Protein AF-A0A2N6VM76-F1 (afdb_monomer)

Radius of gyration: 22.3 Å; Cα contacts (8 Å, |Δi|>4): 399; chains: 1; bounding box: 74×52×54 Å

Solvent-accessible surface area (backbone atoms only — not comparable to full-atom values): 18250 Å² total; per-residue (Å²): 130,84,72,65,49,14,58,25,16,42,45,14,50,30,50,50,55,52,51,59,40,48,33,34,68,78,45,52,72,78,52,64,50,58,71,69,33,53,51,51,48,53,46,46,34,31,32,57,44,42,54,32,19,63,58,14,37,50,39,64,72,45,68,74,42,59,68,52,52,36,52,50,50,44,40,28,61,44,53,40,25,47,52,54,44,48,52,53,41,33,52,73,74,63,70,57,83,63,90,84,45,66,54,70,60,38,82,74,33,96,60,25,66,61,47,50,48,53,52,50,54,52,53,48,60,76,45,63,89,55,58,36,59,57,51,21,51,53,15,52,53,45,29,73,72,46,80,68,92,48,72,65,33,53,50,16,53,43,38,25,30,19,26,42,18,34,55,44,15,75,62,59,74,66,58,75,64,46,86,48,73,70,55,53,51,52,42,52,51,29,51,51,48,36,52,48,47,67,69,72,46,61,87,85,56,61,40,58,36,73,80,44,46,67,52,18,48,60,40,20,53,28,45,32,50,41,50,52,49,51,15,37,38,55,27,54,41,78,90,34,46,69,40,21,51,44,23,73,37,38,63,42,44,61,60,48,33,61,54,47,32,67,57,46,35,59,55,38,45,76,72,68,46,53,64,70,57,31,25,54,53,29,40,52,50,24,53,50,52,24,49,49,51,48,69,45,39,84,41,65,76,57,29,44,60,49,30,56,47,65,87,76,49,59,69,72,60,40,49,52,54,51,56,60,53,45,56,73,78,68,73,69,53,52,74,71,57,55,52,57,57,57,56,67,72,75,110

Organism: NCBI:txid170994

Foldseek 3Di:
DDFLLLLLLLLLVLLLLLLLLLLQVVFDVVSCDDDSNVVSLLCLLANLLLNLLSLLLCLLVLLPAPPLCSVQVCCFFQVQLLVLLLVLQCCLPPVDDDPPPPCSQDPVDLSNSSSLSVVLSVVCNVPVVDQLVVQLVVLVVQLVPDADPDRSNVSSLSSNSNSVSNNCSVVLSPAAAADDPVLVVLLVVLVVQLVVLCVVPPPPPPLSDSNNVVSSCSNSVSSNSNSSSCSRHPSSDPVSVVSSLCSVLVQLLSSCLSSQLSVQLVVCVVVVDDRVRSSVVSSVVSVVNSVVLSVPCVPLVSVSSRGPRLPPDDPVVVVVSVVSSDDPVVVPCDPVNVVVVVVVVVD

Sequence (34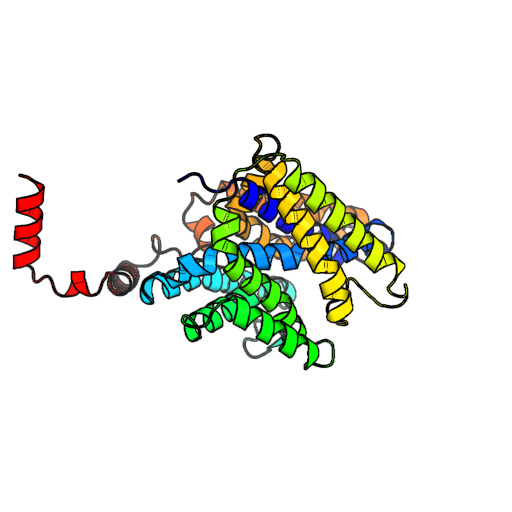7 aa):
MNRAVWIDGLRGTAILMVIVWHASAFNAIEVKTGWYWDLSQQLRAVRMPVLFLLSGLFLTRSLSKPLATFTYGKFANLAWPFGVWLIIHVMTKHGVFEPLDANHWGEGNYLWFVFYLMIYFCVAQLFKNVPPAFMVIVCVLGAMAIEGDNYLLKLAVYGMFFYGGAAIGNAVLKMKSGITPSRLILLATMVLLFIGVQILVPSEVPTFQVLVPIPFLLTAIPLVTIAVLLGVMFMGSPTYRAVQWVGQNSIAFYAPHAAIMLVVMPALRTAGMGPVGVAWVALVLSLVVCGLLAAFRKNPWVDALFVFPLQIVPPRVRSFFREIMSDPSERHEGPARRAVRNENALS

Nearest PDB structures (foldseek):
  4uvm-assembly1_A  TM=1.537E-01  e=3.791E+00  Shewanella oneidensis MR-1
  6nf4-assembly1_B  TM=1.564E-01  e=8.131E+00  Danio rerio

pLDDT: mean 86.68, std 13.18, range [36.19, 98.06]

Structure (mmCIF, N/CA/C/O backbone):
data_AF-A0A2N6VM76-F1
#
_entry.id   AF-A0A2N6VM76-F1
#
loop_
_atom_site.group_PDB
_atom_site.id
_atom_site.type_symbol
_atom_site.label_atom_id
_atom_site.label_alt_id
_atom_site.label_comp_id
_atom_site.label_asym_id
_atom_site.label_entity_id
_atom_site.label_seq_id
_atom_site.pdbx_PDB_ins_code
_atom_site.Cartn_x
_atom_site.Cartn_y
_atom_site.Cartn_z
_atom_site.occupancy
_atom_site.B_iso_or_equiv
_atom_site.auth_seq_id
_atom_site.auth_comp_id
_atom_site.auth_asym_id
_atom_site.auth_atom_id
_atom_site.pdbx_PDB_model_num
ATOM 1 N N . MET A 1 1 ? -22.402 4.315 7.813 1.00 36.19 1 MET A N 1
ATOM 2 C CA . MET A 1 1 ? -20.992 4.447 8.256 1.00 36.19 1 MET A CA 1
ATOM 3 C C . MET A 1 1 ? -20.168 4.997 7.099 1.00 36.19 1 MET A C 1
ATOM 5 O O . MET A 1 1 ? -19.921 4.254 6.157 1.00 36.19 1 MET A O 1
ATOM 9 N N . ASN A 1 2 ? -19.787 6.277 7.126 1.00 43.19 2 ASN A N 1
ATOM 10 C CA . ASN A 1 2 ? -18.936 6.854 6.081 1.00 43.19 2 ASN A CA 1
ATOM 11 C C .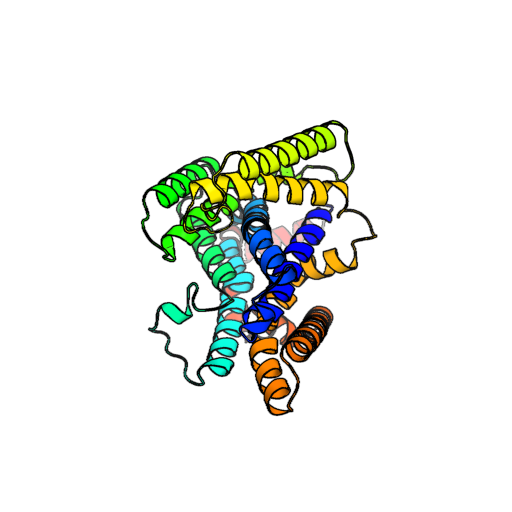 ASN A 1 2 ? -17.566 6.170 6.113 1.00 43.19 2 ASN A C 1
ATOM 13 O O . ASN A 1 2 ? -16.837 6.276 7.098 1.00 43.19 2 ASN A O 1
ATOM 17 N N . ARG A 1 3 ? -17.232 5.437 5.046 1.00 62.84 3 ARG A N 1
ATOM 18 C CA . ARG A 1 3 ? -15.862 4.994 4.775 1.00 62.84 3 ARG A CA 1
ATOM 19 C C . ARG A 1 3 ? -14.971 6.232 4.842 1.00 62.84 3 ARG A C 1
ATOM 21 O O . ARG A 1 3 ? -15.320 7.261 4.268 1.00 62.84 3 ARG A O 1
ATOM 28 N N . ALA A 1 4 ? -13.862 6.158 5.566 1.00 80.19 4 ALA A N 1
ATOM 29 C CA . ALA A 1 4 ? -12.919 7.262 5.642 1.00 80.19 4 ALA A CA 1
ATOM 30 C C . ALA A 1 4 ? -12.257 7.438 4.265 1.00 80.19 4 ALA A C 1
ATOM 32 O O . ALA A 1 4 ? -11.257 6.796 3.966 1.00 80.19 4 ALA A O 1
ATOM 33 N N . VAL A 1 5 ? -12.864 8.265 3.408 1.00 90.38 5 VAL A N 1
ATOM 34 C CA . VAL A 1 5 ? -12.512 8.452 1.987 1.00 90.38 5 VAL A CA 1
ATOM 35 C C . VAL A 1 5 ? -11.030 8.793 1.797 1.00 90.38 5 VAL A C 1
ATOM 37 O O . VAL A 1 5 ? -10.406 8.360 0.831 1.00 90.38 5 VAL A O 1
ATOM 40 N N . TRP A 1 6 ? -10.434 9.491 2.764 1.00 93.62 6 TRP A N 1
ATOM 41 C CA . TRP A 1 6 ? -9.010 9.807 2.757 1.00 93.62 6 TRP A CA 1
ATOM 42 C C . TRP A 1 6 ? -8.101 8.569 2.767 1.00 93.62 6 TRP A C 1
ATOM 44 O O . TRP A 1 6 ? -7.014 8.624 2.199 1.00 93.62 6 TRP A O 1
ATOM 54 N N . ILE A 1 7 ? -8.536 7.449 3.361 1.00 94.81 7 ILE A N 1
ATOM 55 C CA . ILE A 1 7 ? -7.785 6.182 3.362 1.00 94.81 7 ILE A CA 1
ATOM 56 C C . ILE A 1 7 ? -7.682 5.642 1.942 1.00 94.81 7 ILE A C 1
ATOM 58 O O . ILE A 1 7 ? -6.631 5.141 1.548 1.00 94.81 7 ILE A O 1
ATOM 62 N N . ASP A 1 8 ? -8.763 5.758 1.170 1.00 95.25 8 ASP A N 1
ATOM 63 C CA . ASP A 1 8 ? -8.766 5.338 -0.226 1.00 95.25 8 ASP A CA 1
ATOM 64 C C . ASP A 1 8 ? -7.873 6.253 -1.057 1.00 95.25 8 ASP A C 1
ATOM 66 O O . ASP A 1 8 ? -7.074 5.760 -1.842 1.00 95.25 8 ASP A O 1
ATOM 70 N N . GLY A 1 9 ? -7.943 7.570 -0.841 1.00 96.06 9 GLY A N 1
ATOM 71 C CA . GLY A 1 9 ? -7.033 8.515 -1.489 1.00 96.06 9 GLY A CA 1
ATOM 72 C C . GLY A 1 9 ? -5.568 8.180 -1.204 1.00 96.06 9 GLY A C 1
ATOM 73 O O . GLY A 1 9 ? -4.787 7.999 -2.132 1.00 96.06 9 GLY A O 1
ATOM 74 N N . LEU A 1 10 ? -5.209 7.979 0.066 1.00 96.31 10 LEU A N 1
ATOM 75 C CA . LEU A 1 10 ? -3.833 7.680 0.459 1.00 96.31 10 LEU A CA 1
ATOM 76 C C . LEU A 1 10 ? -3.352 6.324 -0.074 1.00 96.31 10 LEU A C 1
ATOM 78 O O . LEU A 1 10 ? -2.235 6.213 -0.581 1.00 96.31 10 LEU A O 1
ATOM 82 N N . ARG A 1 11 ? -4.205 5.293 -0.016 1.00 96.94 11 ARG A N 1
ATOM 83 C CA . ARG A 1 11 ? -3.913 3.985 -0.616 1.00 96.94 11 ARG A CA 1
ATOM 84 C C . ARG A 1 11 ? -3.718 4.107 -2.126 1.00 96.94 11 ARG A C 1
ATOM 86 O O . ARG A 1 11 ? -2.782 3.521 -2.656 1.00 96.94 11 ARG A O 1
ATOM 93 N N . GLY A 1 12 ? -4.582 4.860 -2.805 1.00 96.75 12 GLY A N 1
ATOM 94 C CA . GLY A 1 12 ? -4.491 5.117 -4.239 1.00 96.75 12 GLY A CA 1
ATOM 95 C C . GLY A 1 12 ? -3.185 5.809 -4.613 1.00 96.75 12 GLY A C 1
ATOM 96 O O . GLY A 1 12 ? -2.495 5.349 -5.517 1.00 96.75 12 GLY A O 1
ATOM 97 N N . THR A 1 13 ? -2.783 6.840 -3.865 1.00 96.88 13 THR A N 1
ATOM 98 C CA . THR A 1 13 ? -1.486 7.509 -4.042 1.00 96.88 13 THR A CA 1
ATOM 99 C C . THR A 1 13 ? -0.324 6.529 -3.902 1.00 96.88 13 THR A C 1
ATOM 101 O O . THR A 1 13 ? 0.548 6.496 -4.768 1.00 96.88 13 THR A O 1
ATOM 104 N N . ALA A 1 14 ? -0.322 5.690 -2.862 1.00 96.75 14 ALA A N 1
ATOM 105 C CA . ALA A 1 14 ? 0.745 4.715 -2.654 1.00 96.75 14 ALA A CA 1
ATOM 106 C C . ALA A 1 14 ? 0.812 3.666 -3.783 1.00 96.75 14 ALA A C 1
ATOM 108 O O . ALA A 1 14 ? 1.902 3.328 -4.237 1.00 96.75 14 ALA A O 1
ATOM 109 N N . ILE A 1 15 ? -0.337 3.202 -4.289 1.00 96.38 15 ILE A N 1
ATOM 110 C CA . ILE A 1 15 ? -0.419 2.295 -5.448 1.00 96.38 15 ILE A CA 1
ATOM 111 C C . ILE A 1 15 ? 0.154 2.966 -6.701 1.00 96.38 15 ILE A C 1
ATOM 113 O O . ILE A 1 15 ? 0.983 2.374 -7.385 1.00 96.38 15 ILE A O 1
ATOM 117 N N . LEU A 1 16 ? -0.237 4.209 -6.994 1.00 96.00 16 LEU A N 1
ATOM 118 C CA . LEU A 1 16 ? 0.275 4.941 -8.156 1.00 96.00 16 LEU A CA 1
ATOM 119 C C . LEU A 1 16 ? 1.795 5.127 -8.073 1.00 96.00 16 LEU A C 1
ATOM 121 O O . LEU A 1 16 ? 2.486 4.895 -9.060 1.00 96.00 16 LEU A O 1
ATOM 125 N N . MET A 1 17 ? 2.331 5.445 -6.890 1.00 94.31 17 MET A N 1
ATOM 126 C CA . MET A 1 17 ? 3.781 5.512 -6.664 1.00 94.31 17 MET A CA 1
ATOM 127 C C . MET A 1 17 ? 4.485 4.176 -6.946 1.00 94.31 17 MET A C 1
ATOM 129 O O . MET A 1 17 ? 5.602 4.175 -7.460 1.00 94.31 17 MET A O 1
ATOM 133 N N . VAL A 1 18 ? 3.857 3.039 -6.625 1.00 94.00 18 VAL A N 1
ATOM 134 C CA . VAL A 1 18 ? 4.393 1.703 -6.948 1.00 94.00 18 VAL A CA 1
ATOM 135 C C . VAL A 1 18 ? 4.422 1.473 -8.460 1.00 94.00 18 VAL A C 1
ATOM 137 O O . VAL A 1 18 ? 5.425 0.981 -8.972 1.00 94.00 18 VAL A O 1
ATOM 140 N N . ILE A 1 19 ? 3.361 1.841 -9.180 1.00 94.25 19 ILE A N 1
ATOM 141 C CA . ILE A 1 19 ? 3.280 1.658 -10.639 1.00 94.25 19 ILE A CA 1
ATOM 142 C C . ILE A 1 19 ? 4.329 2.526 -11.346 1.00 94.25 19 ILE A C 1
ATOM 144 O O . ILE A 1 19 ? 5.072 2.039 -12.194 1.00 94.25 19 ILE A O 1
ATOM 148 N N . VAL A 1 20 ? 4.434 3.795 -10.947 1.00 91.88 20 VAL A N 1
ATOM 149 C CA . VAL A 1 20 ? 5.421 4.757 -11.460 1.00 91.88 20 VAL A CA 1
ATOM 150 C C . VAL A 1 20 ? 6.853 4.250 -11.247 1.00 91.88 20 VAL A C 1
ATOM 152 O O . VAL A 1 20 ? 7.678 4.334 -12.155 1.00 91.88 20 VAL A O 1
ATOM 155 N N . TRP A 1 21 ? 7.139 3.650 -10.088 1.00 90.56 21 TRP A N 1
ATOM 156 C CA . TRP A 1 21 ? 8.443 3.039 -9.825 1.00 90.56 21 TRP A CA 1
ATOM 157 C C . TRP A 1 21 ? 8.717 1.807 -10.701 1.00 90.56 21 TRP A C 1
ATOM 159 O O . TRP A 1 21 ? 9.830 1.652 -11.189 1.00 90.56 21 TRP A O 1
ATOM 169 N N . HIS A 1 22 ? 7.735 0.936 -10.954 1.00 89.81 22 HIS A N 1
ATOM 170 C CA . HIS A 1 22 ? 7.953 -0.237 -11.815 1.00 89.81 22 HIS A CA 1
ATOM 171 C C . HIS A 1 22 ? 8.234 0.135 -13.276 1.00 89.81 22 HIS A C 1
ATOM 173 O O . HIS A 1 22 ? 9.042 -0.531 -13.927 1.00 89.81 22 HIS A O 1
ATOM 179 N N . ALA A 1 23 ? 7.650 1.234 -13.763 1.00 88.75 23 ALA A N 1
ATOM 180 C CA . ALA A 1 23 ? 7.919 1.746 -15.106 1.00 88.75 23 ALA A CA 1
ATOM 181 C C . ALA A 1 23 ? 9.402 2.116 -15.319 1.00 88.75 23 ALA A C 1
ATOM 183 O O . ALA A 1 23 ? 9.922 1.958 -16.427 1.00 88.75 23 ALA A O 1
ATOM 184 N N . SER A 1 24 ? 10.106 2.563 -14.270 1.00 84.25 24 SER A N 1
ATOM 185 C CA . SER A 1 24 ? 11.559 2.780 -14.311 1.00 84.25 24 SER A CA 1
ATOM 186 C C . SER A 1 24 ? 12.368 1.549 -13.907 1.00 84.25 24 SER A C 1
ATOM 188 O O . SER A 1 24 ? 13.384 1.254 -14.534 1.00 84.25 24 SER A O 1
ATOM 190 N N . ALA A 1 25 ? 11.925 0.789 -12.904 1.00 82.44 25 ALA A N 1
ATOM 191 C CA . ALA A 1 25 ? 12.681 -0.336 -12.353 1.00 82.44 25 ALA A CA 1
ATOM 192 C C . ALA A 1 25 ? 12.885 -1.489 -13.352 1.00 82.44 25 ALA A C 1
ATOM 194 O O . ALA A 1 25 ? 13.959 -2.098 -13.373 1.00 82.44 25 ALA A O 1
ATOM 195 N N . PHE A 1 26 ? 11.895 -1.763 -14.207 1.00 79.81 26 PHE A N 1
ATOM 196 C CA . PHE A 1 26 ? 11.991 -2.775 -15.268 1.00 79.81 26 PHE A CA 1
ATOM 197 C C . PHE A 1 26 ? 12.720 -2.279 -16.524 1.00 79.81 26 PHE A C 1
ATOM 199 O O . PHE A 1 26 ? 12.835 -3.005 -17.520 1.00 79.81 26 PHE A O 1
ATOM 206 N N . ASN A 1 27 ? 13.221 -1.042 -16.498 1.00 77.12 27 ASN A N 1
ATOM 207 C CA . ASN A 1 27 ? 13.864 -0.429 -17.641 1.00 77.12 27 ASN A CA 1
ATOM 208 C C . ASN A 1 27 ? 15.397 -0.542 -17.657 1.00 77.12 27 ASN A C 1
ATOM 210 O O . ASN A 1 27 ? 16.006 -1.090 -16.734 1.00 77.12 27 ASN A O 1
ATOM 214 N N . ALA A 1 28 ? 16.008 -0.076 -18.749 1.00 63.50 28 ALA A N 1
ATOM 215 C CA . ALA A 1 28 ? 17.456 -0.027 -18.922 1.00 63.50 28 ALA A CA 1
ATOM 216 C C . ALA A 1 28 ? 18.129 0.849 -17.850 1.00 63.50 28 ALA A C 1
ATOM 218 O O . ALA A 1 28 ? 17.489 1.704 -17.235 1.00 63.50 28 ALA A O 1
ATOM 219 N N . ILE A 1 29 ? 19.434 0.642 -17.653 1.00 64.88 29 ILE A N 1
ATOM 220 C CA . ILE A 1 29 ? 20.257 1.350 -16.656 1.00 64.88 29 ILE A CA 1
ATOM 221 C C . ILE A 1 29 ? 20.129 2.875 -16.792 1.00 64.88 29 ILE A C 1
ATOM 223 O O . ILE A 1 29 ? 20.055 3.563 -15.783 1.00 64.88 29 ILE A O 1
ATOM 227 N N . GLU A 1 30 ? 19.992 3.393 -18.012 1.00 63.53 30 GLU A N 1
ATOM 228 C CA . GLU A 1 30 ? 19.826 4.828 -18.297 1.00 63.53 30 GLU A CA 1
ATOM 229 C C . GLU A 1 30 ? 18.586 5.466 -17.648 1.00 63.53 30 GLU A C 1
ATOM 231 O O . GLU A 1 30 ? 18.584 6.653 -17.352 1.00 63.53 30 GLU A O 1
ATOM 236 N N . VAL A 1 31 ? 17.521 4.696 -17.398 1.00 67.81 31 VAL A N 1
ATOM 237 C CA . VAL A 1 31 ? 16.305 5.185 -16.709 1.00 67.81 31 VAL A CA 1
ATOM 238 C C . VAL A 1 31 ? 16.427 5.023 -15.185 1.00 67.81 31 VAL A C 1
ATOM 240 O O . VAL A 1 31 ? 15.628 5.568 -14.423 1.00 67.81 31 VAL A O 1
ATOM 243 N N . LYS A 1 32 ? 17.439 4.275 -14.728 1.00 72.44 32 LYS A N 1
ATOM 244 C CA . LYS A 1 32 ? 17.789 4.075 -13.314 1.00 72.44 32 LYS A CA 1
ATOM 245 C C . LYS A 1 32 ? 18.818 5.095 -12.820 1.00 72.44 32 LYS A C 1
ATOM 247 O O . LYS A 1 32 ? 19.393 4.907 -11.753 1.00 72.44 32 LYS A O 1
ATOM 252 N N . THR A 1 33 ? 19.069 6.153 -13.582 1.00 70.50 33 THR A N 1
ATOM 253 C CA . THR A 1 33 ? 19.964 7.247 -13.206 1.00 70.50 33 THR A CA 1
ATOM 254 C C . THR A 1 33 ? 19.231 8.587 -13.318 1.00 70.50 33 THR A C 1
ATOM 256 O O . THR A 1 33 ? 18.281 8.741 -14.087 1.00 70.50 33 THR A O 1
ATOM 259 N N . GLY A 1 34 ? 19.639 9.562 -12.502 1.00 76.44 34 GLY A N 1
ATOM 260 C CA . GLY A 1 34 ? 19.085 10.917 -12.496 1.00 76.44 34 GLY A CA 1
ATOM 261 C C . GLY A 1 34 ? 18.000 11.174 -11.445 1.00 76.44 34 GLY A C 1
ATOM 262 O O . GLY A 1 34 ? 17.496 10.269 -10.778 1.00 76.44 34 GLY A O 1
ATOM 263 N N . TRP A 1 35 ? 17.609 12.448 -11.335 1.00 78.56 35 TRP A N 1
ATOM 264 C CA . TRP A 1 35 ? 16.786 12.972 -10.236 1.00 78.56 35 TRP A CA 1
ATOM 265 C C . TRP A 1 35 ? 15.447 12.243 -10.045 1.00 78.56 35 TRP A C 1
ATOM 267 O O . TRP A 1 35 ? 14.974 12.093 -8.919 1.00 78.56 35 TRP A O 1
ATOM 277 N N . TYR A 1 36 ? 14.827 11.771 -11.131 1.00 76.25 36 TYR A N 1
ATOM 278 C CA . TYR A 1 36 ? 13.564 11.037 -11.066 1.00 76.25 36 TYR A CA 1
ATOM 279 C C . TYR A 1 36 ? 13.744 9.650 -10.434 1.00 76.25 36 TYR A C 1
ATOM 281 O O . TYR A 1 36 ? 12.914 9.234 -9.621 1.00 76.25 36 TYR A O 1
ATOM 289 N N . TRP A 1 37 ? 14.829 8.939 -10.767 1.00 81.50 37 TRP A N 1
ATOM 290 C CA . TRP A 1 37 ? 15.147 7.664 -10.130 1.00 81.50 37 TRP A CA 1
ATOM 291 C C . TRP A 1 37 ? 15.420 7.870 -8.643 1.00 81.50 37 TRP A C 1
ATOM 293 O O . TRP A 1 37 ? 14.803 7.190 -7.825 1.00 81.50 37 TRP A O 1
ATOM 303 N N . ASP A 1 38 ? 16.234 8.860 -8.287 1.00 81.75 38 ASP A N 1
ATOM 304 C CA . ASP A 1 38 ? 16.580 9.146 -6.892 1.00 81.75 38 ASP A CA 1
ATOM 305 C C . ASP A 1 38 ? 15.342 9.500 -6.065 1.00 81.75 38 ASP A C 1
ATOM 307 O O . ASP A 1 38 ? 15.104 8.908 -5.008 1.00 81.75 38 ASP A O 1
ATOM 311 N N . LEU A 1 39 ? 14.473 10.367 -6.592 1.00 82.38 39 LEU A N 1
ATOM 312 C CA . LEU A 1 39 ? 13.186 10.676 -5.975 1.00 82.38 39 LEU A CA 1
ATOM 313 C C . LEU A 1 39 ? 12.326 9.412 -5.824 1.00 82.38 39 LEU A C 1
ATOM 315 O O . LEU A 1 39 ? 11.751 9.162 -4.764 1.00 82.38 39 LEU A O 1
ATOM 319 N N . SER A 1 40 ? 12.263 8.566 -6.855 1.00 81.88 40 SER A N 1
ATOM 320 C CA . SER A 1 40 ? 11.522 7.303 -6.793 1.00 81.88 40 SER A CA 1
ATOM 321 C C . SER A 1 40 ? 12.095 6.339 -5.747 1.00 81.88 40 SER A C 1
ATOM 323 O O . SER A 1 40 ? 11.348 5.565 -5.147 1.00 81.88 40 SER A O 1
ATOM 325 N N . GLN A 1 41 ? 13.396 6.381 -5.480 1.00 80.19 41 GLN A N 1
ATOM 326 C CA . GLN A 1 41 ? 14.040 5.559 -4.462 1.00 80.19 41 GLN A CA 1
ATOM 327 C C . GLN A 1 41 ? 13.746 6.099 -3.061 1.00 80.19 41 GLN A C 1
ATOM 329 O O . GLN A 1 41 ? 13.389 5.314 -2.184 1.00 80.19 41 GLN A O 1
ATOM 334 N N . GLN A 1 42 ? 13.751 7.419 -2.874 1.00 83.06 42 GLN A N 1
ATOM 335 C CA . GLN A 1 42 ? 13.358 8.061 -1.615 1.00 83.06 42 GLN A CA 1
ATOM 336 C C . GLN A 1 42 ? 11.887 7.781 -1.265 1.00 83.06 42 GLN A C 1
ATOM 338 O O . GLN A 1 42 ? 11.554 7.423 -0.134 1.00 83.06 42 GLN A O 1
ATOM 343 N N . LEU A 1 43 ? 10.997 7.806 -2.265 1.00 86.06 43 LEU A N 1
ATOM 344 C CA . LEU A 1 43 ? 9.577 7.472 -2.099 1.00 86.06 43 LEU A CA 1
ATOM 345 C C . LEU A 1 43 ? 9.328 6.013 -1.668 1.00 86.06 43 LEU A C 1
ATOM 347 O O . LEU A 1 43 ? 8.203 5.670 -1.289 1.00 86.06 43 LEU A O 1
ATOM 351 N N . ARG A 1 44 ? 10.347 5.139 -1.680 1.00 82.94 44 ARG A N 1
ATOM 352 C CA . ARG A 1 44 ? 10.256 3.772 -1.140 1.00 82.94 44 ARG A CA 1
ATOM 353 C C . ARG A 1 44 ? 9.900 3.769 0.344 1.00 82.94 44 ARG A C 1
ATOM 355 O O . ARG A 1 44 ? 9.060 2.963 0.749 1.00 82.94 44 ARG A O 1
ATOM 362 N N . ALA A 1 45 ? 10.488 4.686 1.116 1.00 85.56 45 ALA A N 1
ATOM 363 C CA . ALA A 1 45 ? 10.245 4.838 2.552 1.00 85.56 45 ALA A CA 1
ATOM 364 C C . ALA A 1 45 ? 8.815 5.313 2.875 1.00 85.56 45 ALA A C 1
ATOM 366 O O . ALA A 1 45 ? 8.388 5.254 4.022 1.00 85.56 45 ALA A O 1
ATOM 367 N N . VAL A 1 46 ? 8.054 5.731 1.857 1.00 91.12 46 VAL A N 1
ATOM 368 C CA . VAL A 1 46 ? 6.637 6.090 1.976 1.00 91.12 46 VAL A CA 1
ATOM 369 C C . VAL A 1 46 ? 5.750 4.952 1.470 1.00 91.12 46 VAL A C 1
ATOM 371 O O . VAL A 1 46 ? 4.930 4.431 2.221 1.00 91.12 46 VAL A O 1
ATOM 374 N N . ARG A 1 47 ? 5.896 4.540 0.201 1.00 92.62 47 ARG A N 1
ATOM 375 C CA . ARG A 1 47 ? 4.874 3.733 -0.497 1.00 92.62 47 ARG A CA 1
ATOM 376 C C . ARG A 1 47 ? 4.574 2.389 0.172 1.00 92.62 47 ARG A C 1
ATOM 378 O O . ARG A 1 47 ? 3.409 2.085 0.402 1.00 92.62 47 ARG A O 1
ATOM 385 N N . MET A 1 48 ? 5.596 1.601 0.515 1.00 92.44 48 MET A N 1
ATOM 386 C CA . MET A 1 48 ? 5.381 0.273 1.104 1.00 92.44 48 MET A CA 1
ATOM 387 C C . MET A 1 48 ? 4.970 0.362 2.577 1.00 92.44 48 MET A C 1
ATOM 389 O O . MET A 1 48 ? 3.942 -0.224 2.928 1.00 92.44 48 MET A O 1
ATOM 393 N N . PRO A 1 49 ? 5.665 1.140 3.430 1.00 96.00 49 PRO A N 1
ATOM 394 C CA . PRO A 1 49 ? 5.234 1.353 4.810 1.00 96.00 49 PRO A CA 1
ATOM 395 C C . PRO A 1 49 ? 3.793 1.865 4.943 1.00 96.00 49 PRO A C 1
ATOM 397 O O . PRO A 1 49 ? 3.036 1.341 5.758 1.00 96.00 49 PRO A O 1
ATOM 400 N N . VAL A 1 50 ? 3.366 2.819 4.100 1.00 97.31 50 VAL A N 1
ATOM 401 C CA . VAL A 1 50 ? 1.976 3.309 4.081 1.00 97.31 50 VAL A CA 1
ATOM 402 C C . VAL A 1 50 ? 1.001 2.185 3.729 1.00 97.31 50 VAL A C 1
ATOM 404 O O . VAL A 1 50 ? -0.004 2.023 4.418 1.00 97.31 50 VAL A O 1
ATOM 407 N N . LEU A 1 51 ? 1.271 1.378 2.698 1.00 96.56 51 LEU A N 1
ATOM 408 C CA . LEU A 1 51 ? 0.381 0.274 2.318 1.00 96.56 51 LEU A CA 1
ATOM 409 C C . LEU A 1 51 ? 0.234 -0.767 3.439 1.00 96.56 51 LEU A C 1
ATOM 411 O O . LEU A 1 51 ? -0.885 -1.227 3.701 1.00 96.56 51 LEU A O 1
ATOM 415 N N . PHE A 1 52 ? 1.324 -1.105 4.132 1.00 97.44 52 PHE A N 1
ATOM 416 C CA . PHE A 1 52 ? 1.282 -2.006 5.286 1.00 97.44 52 PHE A CA 1
ATOM 417 C C . PHE A 1 52 ? 0.524 -1.393 6.466 1.00 97.44 52 PHE A C 1
ATOM 419 O O . PHE A 1 52 ? -0.385 -2.039 6.991 1.00 97.44 52 PHE A O 1
ATOM 426 N N . LEU A 1 53 ? 0.802 -0.132 6.814 1.00 97.88 53 LEU A N 1
ATOM 427 C CA . LEU A 1 53 ? 0.082 0.603 7.858 1.00 97.88 53 LEU A CA 1
ATOM 428 C C . LEU A 1 53 ? -1.428 0.620 7.588 1.00 97.88 53 LEU A C 1
ATOM 430 O O . LEU A 1 53 ? -2.221 0.237 8.449 1.00 97.88 53 LEU A O 1
ATOM 434 N N . LEU A 1 54 ? -1.838 1.003 6.374 1.00 96.31 54 LEU A N 1
ATOM 435 C CA . LEU A 1 54 ? -3.247 1.068 5.980 1.00 96.31 54 LEU A CA 1
ATOM 436 C C . LEU A 1 54 ? -3.933 -0.300 5.984 1.00 96.31 54 LEU A C 1
ATOM 438 O O . LEU A 1 54 ? -5.134 -0.381 6.249 1.00 96.31 54 LEU A O 1
ATOM 442 N N . SER A 1 55 ? -3.197 -1.370 5.682 1.00 95.75 55 SER A N 1
ATOM 443 C CA . SER A 1 55 ? -3.709 -2.742 5.771 1.00 95.75 55 SER A CA 1
ATOM 444 C C . SER A 1 55 ? -3.919 -3.164 7.229 1.00 95.75 55 SER A C 1
ATOM 446 O O . SER A 1 55 ? -4.922 -3.808 7.547 1.00 95.75 55 SER A O 1
ATOM 448 N N . GLY A 1 56 ? -3.023 -2.727 8.117 1.00 96.38 56 GLY A N 1
ATOM 449 C CA . GLY A 1 56 ? -3.081 -2.938 9.559 1.00 96.38 56 GLY A CA 1
ATOM 450 C C . GLY A 1 56 ? -4.227 -2.217 10.268 1.00 96.38 56 GLY A C 1
ATOM 451 O O . GLY A 1 56 ? -4.814 -2.782 11.187 1.00 96.38 56 GLY A O 1
ATOM 452 N N . LEU A 1 57 ? -4.625 -1.018 9.814 1.00 94.94 57 LEU A N 1
ATOM 453 C CA . LEU A 1 57 ? -5.716 -0.228 10.428 1.00 94.94 57 LEU A CA 1
ATOM 454 C C . LEU A 1 57 ? -7.015 -1.029 10.623 1.00 94.94 57 LEU A C 1
ATOM 456 O O . LEU A 1 57 ? -7.767 -0.791 11.565 1.00 94.94 57 LEU A O 1
ATOM 460 N N . PHE A 1 58 ? -7.294 -1.976 9.723 1.00 91.06 58 PHE A N 1
ATOM 461 C CA . PHE A 1 58 ? -8.514 -2.786 9.738 1.00 91.06 58 PHE A CA 1
ATOM 462 C C . PHE A 1 58 ? -8.338 -4.152 10.418 1.00 91.06 58 PHE A C 1
ATOM 464 O O . PHE A 1 58 ? -9.291 -4.937 10.449 1.00 91.06 58 PHE A O 1
ATOM 471 N N . LEU A 1 59 ? -7.153 -4.456 10.958 1.00 92.75 59 LEU A N 1
ATOM 472 C CA . LEU A 1 59 ? -6.825 -5.761 11.529 1.00 92.75 59 LEU A CA 1
ATOM 473 C C . LEU A 1 59 ? -7.732 -6.120 12.705 1.00 92.75 59 LEU A C 1
ATOM 475 O O . LEU A 1 59 ? -8.339 -7.185 12.681 1.00 92.75 59 LEU A O 1
ATOM 479 N N . THR A 1 60 ? -7.896 -5.228 13.682 1.00 88.00 60 THR A N 1
ATOM 480 C CA . THR A 1 60 ? -8.690 -5.490 14.897 1.00 88.00 60 THR A CA 1
ATOM 481 C C . THR A 1 60 ? -10.137 -5.863 14.567 1.00 88.00 60 THR A C 1
ATOM 483 O O 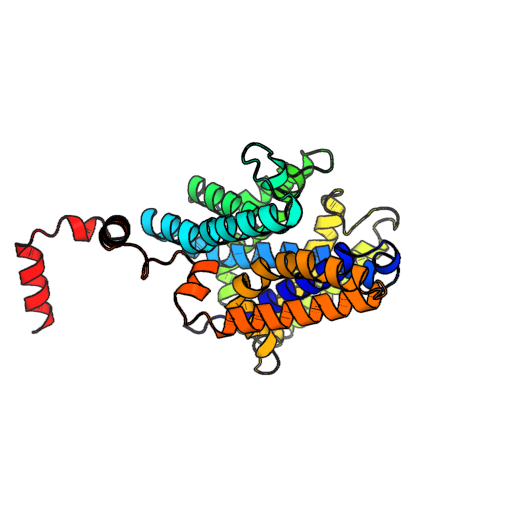. THR A 1 60 ? -10.679 -6.828 15.098 1.00 88.00 60 THR A O 1
ATOM 486 N N . ARG A 1 61 ? -10.740 -5.173 13.589 1.00 87.00 61 ARG A N 1
ATOM 487 C CA . ARG A 1 61 ? -12.075 -5.507 13.061 1.00 87.00 61 ARG A CA 1
ATOM 488 C C . ARG A 1 61 ? -12.084 -6.795 12.233 1.00 87.00 61 ARG A C 1
ATOM 490 O O . ARG A 1 61 ? -13.113 -7.451 12.108 1.00 87.00 61 ARG A O 1
ATOM 497 N N . SER A 1 62 ? -10.971 -7.136 11.591 1.00 88.31 62 SER A N 1
ATOM 498 C CA . SER A 1 62 ? -10.836 -8.403 10.874 1.00 88.31 62 SER A CA 1
ATOM 499 C C . SER A 1 62 ? -10.814 -9.573 11.858 1.00 88.31 62 SER A C 1
ATOM 501 O O . SER A 1 62 ? -11.521 -10.546 11.621 1.00 88.31 62 SER A O 1
ATOM 503 N N . LEU A 1 63 ? -10.051 -9.458 12.949 1.00 90.00 63 LEU A N 1
ATOM 504 C CA . LEU A 1 63 ? -9.884 -10.493 13.976 1.00 90.00 63 LEU A CA 1
ATOM 505 C C . LEU A 1 63 ? -11.129 -10.693 14.852 1.00 90.00 63 LEU A C 1
ATOM 507 O O . LEU A 1 63 ? -11.302 -11.768 15.414 1.00 90.00 63 LEU A O 1
ATOM 511 N N . SER A 1 64 ? -12.020 -9.699 14.944 1.00 88.31 64 SER A N 1
ATOM 512 C CA . SER A 1 64 ? -13.283 -9.825 15.687 1.00 88.31 64 SER A CA 1
ATOM 513 C C . SER A 1 64 ? -14.325 -10.715 14.996 1.00 88.31 64 SER A C 1
ATOM 515 O O . SER A 1 64 ? -15.406 -10.927 15.537 1.00 88.31 64 SER A O 1
ATOM 517 N N . LYS A 1 65 ? -14.060 -11.176 13.768 1.00 86.75 65 LYS A N 1
ATOM 518 C CA . LYS A 1 65 ? -14.966 -12.046 13.010 1.00 86.75 65 LYS A CA 1
ATOM 519 C C . LYS A 1 65 ? -14.776 -13.515 13.415 1.00 86.75 65 LYS A C 1
ATOM 521 O O . LYS A 1 65 ? -13.670 -13.887 13.805 1.00 86.75 65 LYS A O 1
ATOM 526 N N . PRO A 1 66 ? -15.797 -14.377 13.237 1.00 88.75 66 PRO A N 1
ATOM 527 C CA . PRO A 1 66 ? -15.626 -15.822 13.365 1.00 88.75 66 PRO A CA 1
ATOM 528 C C . PRO A 1 66 ? -14.483 -16.332 12.479 1.00 88.75 66 PRO A C 1
ATOM 530 O O . PRO A 1 66 ? -14.281 -15.828 11.369 1.00 88.75 66 PRO A O 1
ATOM 533 N N . LEU A 1 67 ? -13.756 -17.350 12.949 1.00 87.25 67 LEU A N 1
ATOM 534 C CA . LEU A 1 67 ? -12.555 -17.865 12.277 1.00 87.25 67 LEU A CA 1
ATOM 535 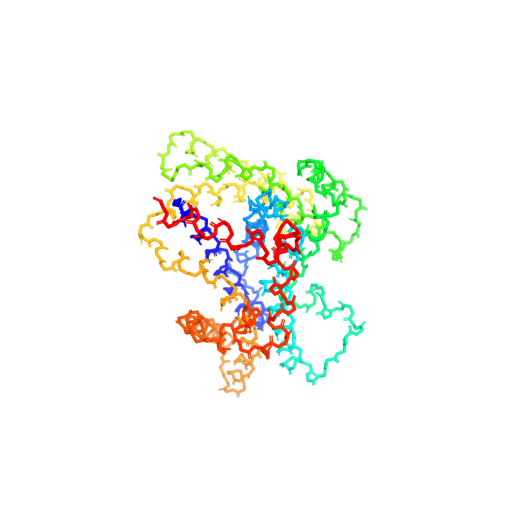C C . LEU A 1 67 ? -12.825 -18.275 10.821 1.00 87.25 67 LEU A C 1
ATOM 537 O O . LEU A 1 67 ? -12.031 -17.961 9.936 1.00 87.25 67 LEU A O 1
ATOM 541 N N . ALA A 1 68 ? -13.965 -18.917 10.557 1.00 84.12 68 ALA A N 1
ATOM 542 C CA . ALA A 1 68 ? -14.387 -19.301 9.210 1.00 84.12 68 ALA A CA 1
ATOM 543 C C . ALA A 1 68 ? -14.545 -18.082 8.281 1.00 84.12 68 ALA A C 1
ATOM 545 O O . ALA A 1 68 ? -14.005 -18.048 7.177 1.00 84.12 68 ALA A O 1
ATOM 546 N N . THR A 1 69 ? -15.216 -17.030 8.750 1.00 86.06 69 THR A N 1
ATOM 547 C CA . THR A 1 69 ? -15.422 -15.788 7.990 1.00 86.06 69 THR A CA 1
ATOM 548 C C . THR A 1 69 ? -14.117 -15.018 7.787 1.00 86.06 69 THR A C 1
ATOM 550 O O . THR A 1 69 ? -13.909 -14.407 6.736 1.00 86.06 69 THR A O 1
ATOM 553 N N . PHE A 1 70 ? -13.222 -15.038 8.778 1.00 89.06 70 PHE A N 1
ATOM 554 C CA . PHE A 1 70 ? -11.886 -14.458 8.660 1.00 89.06 70 PHE A CA 1
ATOM 555 C C . PHE A 1 70 ? -11.067 -15.178 7.586 1.00 89.06 70 PHE A C 1
ATOM 557 O O . PHE A 1 70 ? -10.625 -14.540 6.630 1.00 89.06 70 PHE A O 1
ATOM 564 N N . THR A 1 71 ? -10.904 -16.495 7.722 1.00 88.69 71 THR A N 1
ATOM 565 C CA . THR A 1 71 ? -10.073 -17.323 6.834 1.00 88.69 71 THR A CA 1
ATOM 566 C C . THR A 1 71 ? -10.589 -17.299 5.404 1.00 88.69 71 THR A C 1
ATOM 568 O O . THR A 1 71 ? -9.815 -16.999 4.498 1.00 88.69 71 THR A O 1
ATOM 571 N N . TYR A 1 72 ? -11.897 -17.478 5.195 1.00 88.75 72 TYR A N 1
ATOM 572 C CA . TYR A 1 72 ? -12.504 -17.342 3.872 1.00 88.75 72 TYR A CA 1
ATOM 573 C C . TYR A 1 72 ? -12.287 -15.938 3.294 1.00 88.75 72 TYR A C 1
ATOM 575 O O . TYR A 1 72 ? -11.898 -15.792 2.139 1.00 88.75 72 TYR A O 1
ATOM 583 N N . GLY A 1 73 ? -12.478 -14.888 4.098 1.00 88.00 73 GLY A N 1
ATOM 584 C CA . GLY A 1 73 ? -12.257 -13.513 3.658 1.00 88.00 73 GLY A CA 1
ATOM 585 C C . GLY A 1 73 ? -10.820 -13.259 3.193 1.00 88.00 73 GLY A C 1
ATOM 586 O O . GLY A 1 73 ? -10.625 -12.582 2.182 1.00 88.00 73 GLY A O 1
ATOM 587 N N . LYS A 1 74 ? -9.818 -13.806 3.895 1.00 92.00 74 LYS A N 1
ATOM 588 C CA . LYS A 1 74 ? -8.403 -13.713 3.494 1.00 92.00 74 LYS A CA 1
ATOM 589 C C . LYS A 1 74 ? -8.097 -14.578 2.284 1.00 92.00 74 LYS A C 1
ATOM 591 O O . LYS A 1 74 ? -7.437 -14.101 1.370 1.00 92.00 74 LYS A O 1
ATOM 596 N N . PHE A 1 75 ? -8.625 -15.793 2.228 1.00 92.19 75 PHE A N 1
ATOM 597 C CA . PHE A 1 75 ? -8.486 -16.638 1.052 1.00 92.19 75 PHE A CA 1
ATOM 598 C C . PHE A 1 75 ? -9.037 -15.934 -0.196 1.00 92.19 75 PHE A C 1
ATOM 600 O O . PHE A 1 75 ? -8.310 -15.716 -1.160 1.00 92.19 75 PHE A O 1
ATOM 607 N N . ALA A 1 76 ? -10.288 -15.476 -0.136 1.00 91.25 76 ALA A N 1
ATOM 608 C CA . ALA A 1 76 ? -10.989 -14.914 -1.279 1.00 91.25 76 ALA A CA 1
ATOM 609 C C . ALA A 1 76 ? -10.403 -13.590 -1.780 1.00 91.25 76 ALA A C 1
ATOM 611 O O . ALA A 1 76 ? -10.408 -13.359 -2.982 1.00 91.25 76 ALA A O 1
ATOM 612 N N . ASN A 1 77 ? -9.924 -12.720 -0.883 1.00 90.75 77 ASN A N 1
ATOM 613 C CA . ASN A 1 77 ? -9.484 -11.364 -1.244 1.00 90.75 77 ASN A CA 1
ATOM 614 C C . ASN A 1 77 ? -7.961 -11.182 -1.260 1.00 90.75 77 ASN A C 1
ATOM 616 O O . ASN A 1 77 ? -7.494 -10.105 -1.625 1.00 90.75 77 ASN A O 1
ATOM 620 N N . LEU A 1 78 ? -7.190 -12.176 -0.812 1.00 91.88 78 LEU A N 1
ATOM 621 C CA . LEU A 1 78 ? -5.735 -12.070 -0.689 1.00 91.88 78 LEU A CA 1
ATOM 622 C C . LEU A 1 78 ? -5.033 -13.265 -1.335 1.00 91.88 78 LEU A C 1
ATOM 624 O O . LEU A 1 78 ? -4.282 -13.072 -2.285 1.00 91.88 78 LEU A O 1
ATOM 628 N N . ALA A 1 79 ? -5.322 -14.488 -0.881 1.00 93.44 79 ALA A N 1
ATOM 629 C CA . ALA A 1 79 ? -4.641 -15.682 -1.387 1.00 93.44 79 ALA A CA 1
ATOM 630 C C . ALA A 1 79 ? -5.023 -16.008 -2.838 1.00 93.44 79 ALA A C 1
ATOM 632 O O . ALA A 1 79 ? -4.164 -16.337 -3.649 1.00 93.44 79 ALA A O 1
ATOM 633 N N . TRP A 1 80 ? -6.305 -15.871 -3.180 1.00 94.50 80 TRP A N 1
ATOM 634 C CA . TRP A 1 80 ? -6.801 -16.094 -4.532 1.00 94.50 80 TRP A CA 1
ATOM 635 C C . TRP A 1 80 ? -6.187 -15.140 -5.569 1.00 94.50 80 TRP A C 1
ATOM 637 O O . TRP A 1 80 ? -5.546 -15.636 -6.497 1.00 94.50 80 TRP A O 1
ATOM 647 N N . PRO A 1 81 ? -6.300 -13.799 -5.435 1.00 94.25 81 PRO A N 1
ATOM 648 C CA . PRO A 1 81 ? -5.664 -12.899 -6.394 1.00 94.25 81 PRO A CA 1
ATOM 649 C C . PRO A 1 81 ? -4.145 -13.076 -6.427 1.00 94.25 81 PRO A C 1
ATOM 651 O O . PRO A 1 81 ? -3.558 -12.999 -7.501 1.00 94.25 81 PRO A O 1
ATOM 654 N N . PHE A 1 82 ? -3.503 -13.361 -5.290 1.00 92.69 82 PHE A N 1
ATOM 655 C CA . PHE A 1 82 ? -2.080 -13.690 -5.276 1.00 92.69 82 PHE A CA 1
ATOM 656 C C . PHE A 1 82 ? -1.769 -14.892 -6.171 1.00 92.69 82 PHE A C 1
ATOM 658 O O . PHE A 1 82 ? -0.923 -14.777 -7.048 1.00 92.69 82 PHE A O 1
ATOM 665 N N . GLY A 1 83 ? -2.482 -16.010 -6.006 1.00 91.56 83 GLY A N 1
ATOM 666 C CA . GLY A 1 83 ? -2.271 -17.218 -6.804 1.00 91.56 83 GLY A CA 1
ATOM 667 C C . GLY A 1 83 ? -2.523 -17.000 -8.297 1.00 91.56 83 GLY A C 1
ATOM 668 O O . GLY A 1 83 ? -1.682 -17.366 -9.114 1.00 91.56 83 GLY A O 1
ATOM 669 N N . VAL A 1 84 ? -3.636 -16.349 -8.658 1.00 93.00 84 VAL A N 1
ATOM 670 C CA . VAL A 1 84 ? -3.972 -16.042 -10.062 1.00 93.00 84 VAL A CA 1
ATOM 671 C C . VAL A 1 84 ? -2.862 -15.224 -10.722 1.00 93.00 84 VAL A C 1
ATOM 673 O O . VAL A 1 84 ? -2.355 -15.597 -11.779 1.00 93.00 84 VAL A O 1
ATOM 676 N N . TRP A 1 85 ? -2.453 -14.124 -10.091 1.00 92.88 85 TRP A N 1
ATOM 677 C CA . TRP A 1 85 ? -1.459 -13.226 -10.675 1.00 92.88 85 TRP A CA 1
ATOM 678 C C . TRP A 1 85 ? -0.035 -13.764 -10.582 1.00 92.88 85 TRP A C 1
ATOM 680 O O . TRP A 1 85 ? 0.777 -13.451 -11.450 1.00 92.88 85 TRP A O 1
ATOM 690 N N . LEU A 1 86 ? 0.268 -14.612 -9.597 1.00 88.62 86 LEU A N 1
ATOM 691 C CA . LEU A 1 86 ? 1.543 -15.317 -9.525 1.00 88.62 86 LEU A CA 1
ATOM 692 C C . LEU A 1 86 ? 1.697 -16.277 -10.706 1.00 88.62 86 LEU A C 1
ATOM 694 O O . LEU A 1 86 ? 2.735 -16.262 -11.363 1.00 88.62 86 LEU A O 1
ATOM 698 N N . ILE A 1 87 ? 0.656 -17.052 -11.026 1.00 87.44 87 ILE A N 1
ATOM 699 C CA . ILE A 1 87 ? 0.661 -17.935 -12.201 1.00 87.44 87 ILE A CA 1
ATOM 700 C C . ILE A 1 87 ? 0.877 -17.108 -13.472 1.00 87.44 87 ILE A C 1
ATOM 702 O O . ILE A 1 87 ? 1.780 -17.411 -14.248 1.00 87.44 87 ILE A O 1
ATOM 706 N N . ILE A 1 88 ? 0.118 -16.020 -13.658 1.00 88.44 88 ILE A N 1
ATOM 707 C CA . ILE A 1 88 ? 0.279 -15.122 -14.815 1.00 88.44 88 ILE A CA 1
ATOM 708 C C . ILE A 1 88 ? 1.712 -14.578 -14.893 1.00 88.44 88 ILE A C 1
ATOM 710 O O . ILE A 1 88 ? 2.316 -14.582 -15.967 1.00 88.44 88 ILE A O 1
ATOM 714 N N . HIS A 1 89 ? 2.280 -14.135 -13.770 1.00 83.69 89 HIS A N 1
ATOM 715 C CA . HIS A 1 89 ? 3.641 -13.611 -13.710 1.00 83.69 89 HIS A CA 1
ATOM 716 C C . HIS A 1 89 ? 4.678 -14.645 -14.150 1.00 83.69 89 HIS A C 1
ATOM 718 O O . HIS A 1 89 ? 5.529 -14.342 -14.987 1.00 83.69 89 HIS A O 1
ATOM 724 N N . VAL A 1 90 ? 4.598 -15.863 -13.615 1.00 79.81 90 VAL A N 1
ATOM 725 C CA . VAL A 1 90 ? 5.571 -16.915 -13.915 1.00 79.81 90 VAL A CA 1
ATOM 726 C C . VAL A 1 90 ? 5.453 -17.376 -15.367 1.00 79.81 90 VAL A C 1
ATOM 728 O O . VAL A 1 90 ? 6.472 -17.495 -16.047 1.00 79.81 90 VAL A O 1
ATOM 731 N N . MET A 1 91 ? 4.229 -17.514 -15.886 1.00 80.56 91 MET A N 1
ATOM 732 C CA . MET A 1 91 ? 4.004 -17.800 -17.307 1.00 80.56 91 MET A CA 1
ATOM 733 C C . MET A 1 91 ? 4.573 -16.701 -18.213 1.00 80.56 91 MET A C 1
ATOM 735 O O . MET A 1 91 ? 5.152 -17.005 -19.249 1.00 80.56 91 MET A O 1
ATOM 739 N N . THR A 1 92 ? 4.469 -15.433 -17.805 1.00 75.12 92 THR A N 1
ATOM 740 C CA . THR A 1 92 ? 4.988 -14.292 -18.577 1.00 75.12 92 THR A CA 1
ATOM 741 C C . THR A 1 92 ? 6.518 -14.215 -18.562 1.00 75.12 92 THR A C 1
ATOM 743 O O . THR A 1 92 ? 7.122 -13.825 -19.557 1.00 75.12 92 THR A O 1
ATOM 746 N N . LYS A 1 93 ? 7.156 -14.533 -17.429 1.00 69.94 93 LYS A N 1
ATOM 747 C CA . LYS A 1 93 ? 8.590 -14.280 -17.207 1.00 69.94 93 LYS A CA 1
ATOM 748 C C . LYS A 1 93 ? 9.487 -15.486 -17.496 1.00 69.94 93 LYS A C 1
ATOM 750 O O . LYS A 1 93 ? 10.598 -15.297 -17.979 1.00 69.94 93 LYS A O 1
ATOM 755 N N . HIS A 1 94 ? 9.036 -16.695 -17.170 1.00 64.44 94 HIS A N 1
ATOM 756 C CA . HIS A 1 94 ? 9.876 -17.899 -17.172 1.00 64.44 94 HIS A CA 1
ATOM 757 C C . HIS A 1 94 ? 9.329 -19.025 -18.058 1.00 64.44 94 HIS A C 1
ATOM 759 O O . HIS A 1 94 ? 10.068 -19.951 -18.377 1.00 64.44 94 HIS A O 1
ATOM 765 N N . GLY A 1 95 ? 8.050 -18.981 -18.451 1.00 61.31 95 GLY A N 1
ATOM 766 C CA . GLY A 1 95 ? 7.397 -20.025 -19.252 1.00 61.31 95 GLY A CA 1
ATOM 767 C C . GLY A 1 95 ? 7.163 -21.356 -18.517 1.00 61.31 95 GLY A C 1
ATOM 768 O O . GLY A 1 95 ? 6.283 -22.115 -18.909 1.00 61.31 95 GLY A O 1
ATOM 769 N N . VAL A 1 96 ? 7.883 -21.618 -17.420 1.00 60.78 96 VAL A N 1
ATOM 770 C CA . VAL A 1 96 ? 7.753 -22.805 -16.563 1.00 60.78 96 VAL A CA 1
ATOM 771 C C . VAL A 1 96 ? 7.507 -22.362 -15.120 1.00 60.78 96 VAL A C 1
ATOM 773 O O . VAL A 1 96 ? 8.204 -21.490 -14.606 1.00 60.78 96 VAL A O 1
ATOM 776 N N . PHE A 1 97 ? 6.492 -22.941 -14.470 1.00 61.38 97 PHE A N 1
ATOM 777 C CA . PHE A 1 97 ? 6.229 -22.731 -13.045 1.00 61.38 97 PHE A CA 1
ATOM 778 C C . PHE A 1 97 ? 6.937 -23.800 -12.224 1.00 61.38 97 PHE A C 1
ATOM 780 O O . PHE A 1 97 ? 6.582 -24.972 -12.315 1.00 61.38 97 PHE A O 1
ATOM 787 N N . GLU A 1 98 ? 7.904 -23.384 -11.407 1.00 63.34 98 GLU A N 1
ATOM 788 C CA . GLU A 1 98 ? 8.593 -24.243 -10.444 1.00 63.34 98 GLU A CA 1
ATOM 789 C C . GLU A 1 98 ? 8.113 -23.901 -9.021 1.00 63.34 98 GLU A C 1
ATOM 791 O O . GLU A 1 98 ? 8.613 -22.952 -8.409 1.00 63.34 98 GLU A O 1
ATOM 796 N N . PRO A 1 99 ? 7.134 -24.648 -8.465 1.00 60.88 99 PRO A N 1
ATOM 797 C CA . PRO A 1 99 ? 6.526 -24.322 -7.173 1.00 60.88 99 PRO A CA 1
ATOM 798 C C . PRO A 1 99 ? 7.509 -24.405 -5.999 1.00 60.88 99 PRO A C 1
ATOM 800 O O . PRO A 1 99 ? 7.269 -23.791 -4.961 1.00 60.88 99 PRO A O 1
ATOM 803 N N . LEU A 1 100 ? 8.580 -25.191 -6.152 1.00 59.59 100 LEU A N 1
ATOM 804 C CA . LEU A 1 100 ? 9.566 -25.479 -5.109 1.00 59.59 100 LEU A CA 1
ATOM 805 C C . LEU A 1 100 ? 10.662 -24.410 -4.992 1.00 59.59 100 LEU A C 1
ATOM 807 O O . LEU A 1 100 ? 11.378 -24.401 -3.994 1.00 59.59 100 LEU A O 1
ATOM 811 N N . ASP A 1 101 ? 10.786 -23.497 -5.959 1.00 65.31 101 ASP A N 1
ATOM 812 C CA . ASP A 1 101 ? 11.735 -22.391 -5.847 1.00 65.31 101 ASP A CA 1
ATOM 813 C C . ASP A 1 101 ? 11.135 -21.268 -4.988 1.00 65.31 101 ASP A C 1
ATOM 815 O O . ASP A 1 101 ? 10.215 -20.545 -5.385 1.00 65.31 101 ASP A O 1
ATOM 819 N N . ALA A 1 102 ? 11.683 -21.123 -3.781 1.00 60.53 102 ALA A N 1
ATOM 820 C CA . ALA A 1 102 ? 11.284 -20.119 -2.801 1.00 60.53 102 ALA A CA 1
ATOM 821 C C . ALA A 1 102 ? 11.401 -18.674 -3.330 1.00 60.53 102 ALA A C 1
ATOM 823 O O . ALA A 1 102 ? 10.671 -17.790 -2.865 1.00 60.53 102 ALA A O 1
ATOM 824 N N . ASN A 1 103 ? 12.248 -18.421 -4.337 1.00 65.12 103 ASN A N 1
ATOM 825 C CA . ASN A 1 103 ? 12.395 -17.099 -4.949 1.00 65.12 103 ASN A CA 1
ATOM 826 C C . ASN A 1 103 ? 11.132 -16.647 -5.693 1.00 65.12 103 ASN A C 1
ATOM 828 O O . ASN A 1 103 ? 10.880 -15.444 -5.790 1.00 65.12 103 ASN A O 1
ATOM 832 N N . HIS A 1 104 ? 10.294 -17.582 -6.155 1.00 65.50 104 HIS A N 1
ATOM 833 C CA . HIS A 1 104 ? 9.027 -17.258 -6.809 1.00 65.50 104 HIS A CA 1
ATOM 834 C C . HIS A 1 104 ? 7.953 -16.755 -5.846 1.00 65.50 104 HIS A C 1
ATOM 836 O O . HIS A 1 104 ? 6.988 -16.155 -6.309 1.00 65.50 104 HIS A O 1
ATOM 842 N N . TRP A 1 105 ? 8.100 -16.941 -4.531 1.00 62.44 105 TRP A N 1
ATOM 843 C CA . TRP A 1 105 ? 7.054 -16.627 -3.546 1.00 62.44 105 TRP A CA 1
ATOM 844 C C . TRP A 1 105 ? 7.339 -15.358 -2.735 1.00 62.44 105 TRP A C 1
ATOM 846 O O . TRP A 1 105 ? 6.406 -14.626 -2.399 1.00 62.44 105 TRP A O 1
ATOM 856 N N . GLY A 1 106 ? 8.616 -15.071 -2.472 1.00 63.28 106 GLY A N 1
ATOM 857 C CA . GLY A 1 106 ? 9.067 -13.905 -1.710 1.00 63.28 106 GLY A CA 1
ATOM 858 C C . GLY A 1 106 ? 9.355 -12.667 -2.566 1.00 63.28 106 GLY A C 1
ATOM 859 O O . GLY A 1 106 ? 8.614 -12.312 -3.475 1.00 63.28 106 GLY A O 1
ATOM 860 N N . GLU A 1 107 ? 10.457 -11.985 -2.266 1.00 58.56 107 GLU A N 1
ATOM 861 C CA . GLU A 1 107 ? 10.842 -10.705 -2.885 1.00 58.56 107 GLU A CA 1
ATOM 862 C C . GLU A 1 107 ? 11.281 -10.810 -4.351 1.00 58.56 107 GLU A C 1
ATOM 864 O O . GLU A 1 107 ? 11.386 -9.794 -5.037 1.00 58.56 107 GLU A O 1
ATOM 869 N N . GLY A 1 108 ? 11.515 -12.029 -4.845 1.00 64.81 108 GLY A N 1
ATOM 870 C CA . GLY A 1 108 ? 11.831 -12.285 -6.251 1.00 64.81 108 GLY A CA 1
ATOM 871 C C . GLY A 1 108 ? 10.650 -12.048 -7.202 1.00 64.81 108 GLY A C 1
ATOM 872 O O . GLY A 1 108 ? 10.853 -11.962 -8.417 1.00 64.81 108 GLY A O 1
ATOM 873 N N . ASN A 1 109 ? 9.431 -11.892 -6.669 1.00 78.75 109 ASN A N 1
ATOM 874 C CA . ASN A 1 109 ? 8.237 -11.508 -7.420 1.00 78.75 109 ASN A CA 1
ATOM 875 C C . ASN A 1 109 ? 7.730 -10.116 -6.990 1.00 78.75 109 ASN A C 1
ATOM 877 O O . ASN A 1 109 ? 7.911 -9.679 -5.857 1.00 78.75 109 ASN A O 1
ATOM 881 N N . TYR A 1 110 ? 7.036 -9.407 -7.885 1.00 85.00 110 TYR A N 1
ATOM 882 C CA . TYR A 1 110 ? 6.485 -8.076 -7.580 1.00 85.00 110 TYR A CA 1
ATOM 883 C C . TYR A 1 110 ? 5.255 -8.111 -6.645 1.00 85.00 110 TYR A C 1
ATOM 885 O O . TYR A 1 110 ? 4.846 -7.068 -6.126 1.00 85.00 110 TYR A O 1
ATOM 893 N N . LEU A 1 111 ? 4.666 -9.295 -6.435 1.00 89.81 111 LEU A N 1
ATOM 894 C CA . LEU A 1 111 ? 3.502 -9.570 -5.580 1.00 89.81 111 LEU A CA 1
ATOM 895 C C . LEU A 1 111 ? 3.873 -9.770 -4.097 1.00 89.81 111 LEU A C 1
ATOM 897 O O . LEU A 1 111 ? 2.990 -10.023 -3.272 1.00 89.81 111 LEU A O 1
ATOM 901 N N . TRP A 1 112 ? 5.151 -9.615 -3.739 1.00 91.06 112 TRP A N 1
ATOM 902 C CA . TRP A 1 112 ? 5.697 -9.852 -2.399 1.00 91.06 112 TRP A CA 1
ATOM 903 C C . TRP A 1 112 ? 4.930 -9.133 -1.282 1.00 91.06 112 TRP A C 1
ATOM 905 O O . TRP A 1 112 ? 4.782 -9.660 -0.181 1.00 91.06 112 TRP A O 1
ATOM 915 N N . PHE A 1 113 ? 4.380 -7.946 -1.558 1.00 92.06 113 PHE A N 1
ATOM 916 C CA . PHE A 1 113 ? 3.578 -7.196 -0.591 1.00 92.06 113 PHE A CA 1
ATOM 917 C C . PHE A 1 113 ? 2.343 -7.996 -0.148 1.00 92.06 113 PHE A C 1
ATOM 919 O O . PHE A 1 113 ? 2.044 -8.078 1.044 1.00 92.06 113 PHE A O 1
ATOM 926 N N . VAL A 1 114 ? 1.643 -8.627 -1.096 1.00 92.81 114 VAL A N 1
ATOM 927 C CA . VAL A 1 114 ? 0.467 -9.461 -0.812 1.00 92.81 114 VAL A CA 1
ATOM 928 C C . VAL A 1 114 ? 0.872 -10.722 -0.053 1.00 92.81 114 VAL A C 1
ATOM 930 O O . VAL A 1 114 ? 0.176 -11.115 0.883 1.00 92.81 114 VAL A O 1
ATOM 933 N N . PHE A 1 115 ? 2.021 -11.308 -0.395 1.00 92.06 115 PHE A N 1
ATOM 934 C CA . PHE A 1 115 ? 2.586 -12.440 0.336 1.00 92.06 115 PHE A CA 1
ATOM 935 C C . PHE A 1 115 ? 2.860 -12.097 1.809 1.00 92.06 115 PHE A C 1
ATOM 937 O O . PHE A 1 115 ? 2.386 -12.797 2.705 1.00 92.06 115 PHE A O 1
ATOM 944 N N . TYR A 1 116 ? 3.509 -10.964 2.086 1.00 94.00 116 TYR A N 1
ATOM 945 C CA . TYR A 1 116 ? 3.761 -10.515 3.461 1.00 94.00 116 TYR A CA 1
ATOM 946 C C . TYR A 1 116 ? 2.468 -10.200 4.212 1.00 94.00 116 TYR A C 1
ATOM 948 O O . TYR A 1 116 ? 2.346 -10.548 5.385 1.00 94.00 116 TYR A O 1
ATOM 956 N N . LEU A 1 117 ? 1.457 -9.626 3.549 1.00 94.88 117 LEU A N 1
ATOM 957 C CA . LEU A 1 117 ? 0.141 -9.456 4.167 1.00 94.88 117 LEU A CA 1
ATOM 958 C C . LEU A 1 117 ? -0.476 -10.790 4.594 1.00 94.88 117 LEU A C 1
ATOM 960 O O . LEU A 1 117 ? -1.082 -10.847 5.664 1.00 94.88 117 LEU A O 1
ATOM 964 N N . MET A 1 118 ? -0.342 -11.850 3.789 1.00 94.19 118 MET A N 1
ATOM 965 C CA . MET A 1 118 ? -0.832 -13.176 4.176 1.00 94.19 118 MET A CA 1
ATOM 966 C C . MET A 1 118 ? -0.131 -13.652 5.447 1.00 94.19 118 MET A C 1
ATOM 968 O O . MET A 1 118 ? -0.815 -14.033 6.396 1.00 94.19 118 MET A O 1
ATOM 972 N N . ILE A 1 119 ? 1.201 -13.539 5.507 1.00 94.62 119 ILE A N 1
ATOM 973 C CA . ILE A 1 119 ? 1.985 -13.898 6.697 1.00 94.62 119 ILE A CA 1
ATOM 974 C C . ILE A 1 119 ? 1.514 -13.097 7.914 1.00 94.62 119 ILE A C 1
ATOM 976 O O . ILE A 1 119 ? 1.197 -13.689 8.944 1.00 94.62 119 ILE A O 1
ATOM 980 N N . TYR A 1 120 ? 1.391 -11.773 7.806 1.00 96.31 120 TYR A N 1
ATOM 981 C CA . TYR A 1 120 ? 0.968 -10.946 8.935 1.00 96.31 120 TYR A CA 1
ATOM 982 C C . TYR A 1 120 ? -0.451 -11.259 9.397 1.00 96.31 120 TYR A C 1
ATOM 984 O O . TYR A 1 120 ? -0.699 -11.283 10.597 1.00 96.31 120 TYR A O 1
ATOM 992 N N . PHE A 1 121 ? -1.394 -11.535 8.491 1.00 95.25 121 PHE A N 1
ATOM 993 C CA . PHE A 1 121 ? -2.735 -11.954 8.902 1.00 95.25 121 PHE A CA 1
ATOM 994 C C . PHE A 1 121 ? -2.734 -13.333 9.570 1.00 95.25 121 PHE A C 1
ATOM 996 O O . PHE A 1 121 ? -3.486 -13.521 10.525 1.00 95.25 121 PHE A O 1
ATOM 1003 N N . CYS A 1 122 ? -1.899 -14.271 9.118 1.00 94.94 122 CYS A N 1
ATOM 1004 C CA . CYS A 1 122 ? -1.737 -15.577 9.760 1.00 94.94 122 CYS A CA 1
ATOM 1005 C C . CYS A 1 122 ? -1.145 -15.442 11.170 1.00 94.94 122 CYS A C 1
ATOM 1007 O O . CYS A 1 122 ? -1.719 -15.962 12.127 1.00 94.94 122 CYS A O 1
ATOM 1009 N N . VAL A 1 123 ? -0.053 -14.687 11.318 1.00 95.50 123 VAL A N 1
ATOM 1010 C CA . VAL A 1 123 ? 0.578 -14.412 12.619 1.00 95.50 123 VAL A CA 1
ATOM 1011 C C . VAL A 1 123 ? -0.395 -13.663 13.533 1.00 95.50 123 VAL A C 1
ATOM 1013 O O . VAL A 1 123 ? -0.608 -14.071 14.671 1.00 95.50 123 VAL A O 1
ATOM 1016 N N . ALA A 1 124 ? -1.082 -12.634 13.036 1.00 94.56 124 ALA A N 1
ATOM 1017 C CA . ALA A 1 124 ? -2.081 -11.908 13.813 1.00 94.56 124 ALA A CA 1
ATOM 1018 C C . ALA A 1 124 ? -3.244 -12.795 14.280 1.00 94.56 124 ALA A C 1
ATOM 1020 O O . ALA A 1 124 ? -3.776 -12.585 15.365 1.00 94.56 124 ALA A O 1
ATOM 1021 N N . GLN A 1 125 ? -3.650 -13.781 13.476 1.00 93.06 125 GLN A N 1
ATOM 1022 C CA . GLN A 1 125 ? -4.690 -14.732 13.858 1.00 93.06 125 GLN A CA 1
ATOM 1023 C C . GLN A 1 125 ? -4.203 -15.704 14.940 1.00 93.06 125 GLN A C 1
ATOM 1025 O O . GLN A 1 125 ? -4.957 -15.995 15.871 1.00 93.06 125 GLN A O 1
ATOM 1030 N N . LEU A 1 126 ? -2.958 -16.180 14.836 1.00 94.44 126 LEU A N 1
ATOM 1031 C CA . LEU A 1 126 ? -2.328 -17.050 15.831 1.00 94.44 126 LEU A CA 1
ATOM 1032 C C . LEU A 1 126 ? -2.172 -16.333 17.180 1.00 94.44 126 LEU A C 1
ATOM 1034 O O . LEU A 1 126 ? -2.474 -16.896 18.228 1.00 94.44 126 LEU A O 1
ATOM 1038 N N . PHE A 1 127 ? -1.792 -15.057 17.142 1.00 94.00 127 PHE A N 1
ATOM 1039 C CA . PHE A 1 127 ? -1.566 -14.223 18.319 1.00 94.00 127 PHE A CA 1
ATOM 1040 C C . PHE A 1 127 ? -2.678 -13.190 18.547 1.00 94.00 127 PHE A C 1
ATOM 1042 O O . PHE A 1 127 ? -2.424 -12.092 19.037 1.00 94.00 127 PHE A O 1
ATOM 1049 N N . LYS A 1 128 ? -3.932 -13.536 18.233 1.00 92.12 128 LYS A N 1
ATOM 1050 C CA . LYS A 1 128 ? -5.079 -12.608 18.306 1.00 92.12 128 LYS A CA 1
ATOM 1051 C C . LYS A 1 128 ? -5.319 -11.978 19.687 1.00 92.12 128 LYS A C 1
ATOM 1053 O O . LYS A 1 128 ? -5.969 -10.942 19.775 1.00 92.12 128 LYS A O 1
ATOM 1058 N N . ASN A 1 129 ? -4.825 -12.617 20.749 1.00 91.62 129 ASN A N 1
ATOM 1059 C CA . ASN A 1 129 ? -4.960 -12.155 22.133 1.00 91.62 129 ASN A CA 1
ATOM 1060 C C . ASN A 1 129 ? -3.828 -11.200 22.555 1.00 91.62 129 ASN A C 1
ATOM 1062 O O . ASN A 1 129 ? -3.886 -10.621 23.637 1.00 91.62 129 ASN A O 1
ATOM 1066 N N . VAL A 1 130 ? -2.787 -11.054 21.734 1.00 94.00 130 VAL A N 1
ATOM 1067 C CA . VAL A 1 130 ? -1.629 -10.212 22.036 1.00 94.00 130 VAL A CA 1
ATOM 1068 C C . VAL A 1 130 ? -1.894 -8.787 21.538 1.00 94.00 130 VAL A C 1
ATOM 1070 O O . VAL A 1 130 ? -2.335 -8.612 20.398 1.00 94.00 130 VAL A O 1
ATOM 1073 N N . PRO A 1 131 ? -1.618 -7.743 22.344 1.00 94.44 131 PRO A N 1
ATOM 1074 C CA . PRO A 1 131 ? -1.778 -6.364 21.901 1.00 94.44 131 PRO A CA 1
ATOM 1075 C C . PRO A 1 131 ? -0.938 -6.074 20.644 1.00 94.44 131 PRO A C 1
ATOM 1077 O O . PRO A 1 131 ? 0.252 -6.396 20.627 1.00 94.44 131 PRO A O 1
ATOM 1080 N N . PRO A 1 132 ? -1.481 -5.393 19.616 1.00 94.94 132 PRO A N 1
ATOM 1081 C CA . PRO A 1 132 ? -0.712 -5.080 18.411 1.00 94.94 132 PRO A CA 1
ATOM 1082 C C . PRO A 1 132 ? 0.562 -4.267 18.680 1.00 94.94 132 PRO A C 1
ATOM 1084 O O . PRO A 1 132 ? 1.557 -4.440 17.987 1.00 94.94 132 PRO A O 1
ATOM 1087 N N . ALA A 1 133 ? 0.568 -3.429 19.722 1.00 95.25 133 ALA A N 1
ATOM 1088 C CA . ALA A 1 133 ? 1.757 -2.684 20.140 1.00 95.25 133 ALA A CA 1
ATOM 1089 C C . ALA A 1 133 ? 2.911 -3.603 20.584 1.00 95.25 133 ALA A C 1
ATOM 1091 O O . ALA A 1 133 ? 4.071 -3.298 20.330 1.00 95.25 133 ALA A O 1
ATOM 1092 N N . PHE A 1 134 ? 2.610 -4.757 21.186 1.00 96.50 134 PHE A N 1
ATOM 1093 C CA . PHE A 1 134 ? 3.638 -5.741 21.520 1.00 96.50 134 PHE A CA 1
ATOM 1094 C C . PHE A 1 134 ? 4.235 -6.368 20.253 1.00 96.50 134 PHE A C 1
ATOM 1096 O O . PHE A 1 134 ? 5.447 -6.524 20.154 1.00 96.50 134 PHE A O 1
ATOM 1103 N N . MET A 1 135 ? 3.410 -6.638 19.236 1.00 96.81 135 MET A N 1
ATOM 1104 C CA . MET A 1 135 ? 3.895 -7.126 17.937 1.00 96.81 135 MET A CA 1
ATOM 1105 C C . MET A 1 135 ? 4.794 -6.115 17.222 1.00 96.81 135 MET A C 1
ATOM 1107 O O . MET A 1 135 ? 5.744 -6.517 16.554 1.00 96.81 135 MET A O 1
ATOM 1111 N N . VAL A 1 136 ? 4.548 -4.811 17.395 1.00 96.81 136 VAL A N 1
ATOM 1112 C CA . VAL A 1 136 ? 5.467 -3.760 16.929 1.00 96.81 136 VAL A CA 1
ATOM 1113 C C . VAL A 1 136 ? 6.836 -3.928 17.580 1.00 96.81 136 VAL A C 1
ATOM 1115 O O . VAL A 1 136 ? 7.829 -3.961 16.863 1.00 96.81 136 VAL A O 1
ATOM 1118 N N . ILE A 1 137 ? 6.897 -4.095 18.906 1.00 96.00 137 ILE A N 1
ATOM 1119 C CA . ILE A 1 137 ? 8.163 -4.290 19.632 1.00 96.00 137 ILE A CA 1
ATOM 1120 C C . ILE A 1 137 ? 8.895 -5.534 19.115 1.00 96.00 137 ILE A C 1
ATOM 1122 O O . ILE A 1 137 ? 10.077 -5.450 18.796 1.00 96.00 137 ILE A O 1
ATOM 1126 N N . VAL A 1 138 ? 8.190 -6.658 18.951 1.00 96.12 138 VAL A N 1
ATOM 1127 C CA . VAL A 1 138 ? 8.763 -7.894 18.386 1.00 96.12 138 VAL A CA 1
ATOM 1128 C C . VAL A 1 138 ? 9.347 -7.653 16.992 1.00 96.12 138 VAL A C 1
ATOM 1130 O O . VAL A 1 138 ? 10.450 -8.105 16.705 1.00 96.12 138 VAL A O 1
ATOM 1133 N N . CYS A 1 139 ? 8.648 -6.903 16.138 1.00 95.94 139 CYS A N 1
ATOM 1134 C CA . CYS A 1 139 ? 9.127 -6.560 14.800 1.00 95.94 139 CYS A CA 1
ATOM 1135 C C . CYS A 1 139 ? 10.379 -5.671 14.829 1.00 95.94 139 CYS A C 1
ATOM 1137 O O . CYS A 1 139 ? 11.290 -5.892 14.037 1.00 95.94 139 CYS A O 1
ATOM 1139 N N . VAL A 1 140 ? 10.456 -4.697 15.744 1.00 94.44 140 VAL A N 1
ATOM 1140 C CA . VAL A 1 140 ? 11.653 -3.851 15.902 1.00 94.44 140 VAL A CA 1
ATOM 1141 C C . VAL A 1 140 ? 12.842 -4.676 16.373 1.00 94.44 140 VAL A C 1
ATOM 1143 O O . VAL A 1 140 ? 13.903 -4.611 15.761 1.00 94.44 140 VAL A O 1
ATOM 1146 N N . LEU A 1 141 ? 12.661 -5.485 17.419 1.00 94.75 141 LEU A N 1
ATOM 1147 C CA . LEU A 1 141 ? 13.726 -6.342 17.942 1.00 94.75 141 LEU A CA 1
ATOM 1148 C C . LEU A 1 141 ? 14.182 -7.363 16.895 1.00 94.75 141 LEU A C 1
ATOM 1150 O O . LEU A 1 141 ? 15.378 -7.561 16.718 1.00 94.75 141 LEU A O 1
ATOM 1154 N N . GLY A 1 142 ? 13.243 -7.950 16.147 1.00 93.69 142 GLY A N 1
ATOM 1155 C CA . GLY A 1 142 ? 13.550 -8.836 15.027 1.00 93.69 142 GLY A CA 1
ATOM 1156 C C . GLY A 1 142 ? 14.358 -8.132 13.939 1.00 93.69 142 GLY A C 1
ATOM 1157 O O . GLY A 1 142 ? 15.371 -8.660 13.498 1.00 93.69 142 GLY A O 1
ATOM 1158 N N . ALA A 1 143 ? 13.975 -6.911 13.556 1.00 92.69 143 ALA A N 1
ATOM 1159 C CA . ALA A 1 143 ? 14.716 -6.130 12.569 1.00 92.69 143 ALA A CA 1
ATOM 1160 C C . ALA A 1 143 ? 16.138 -5.772 13.035 1.00 92.69 143 ALA A C 1
ATOM 1162 O O . ALA A 1 143 ? 17.022 -5.628 12.202 1.00 92.69 143 ALA A O 1
ATOM 1163 N N . MET A 1 144 ? 16.366 -5.636 14.345 1.00 90.38 144 MET A N 1
ATOM 1164 C CA . MET A 1 144 ? 17.696 -5.383 14.912 1.00 90.38 144 MET A CA 1
ATOM 1165 C C . MET A 1 144 ? 18.554 -6.647 15.044 1.00 90.38 144 MET A C 1
ATOM 1167 O O . MET A 1 144 ? 19.774 -6.540 15.074 1.00 90.38 144 MET A O 1
ATOM 1171 N N . ALA A 1 145 ? 17.931 -7.822 15.149 1.00 92.00 145 ALA A N 1
ATOM 1172 C CA . ALA A 1 145 ? 18.622 -9.098 15.329 1.00 92.00 145 ALA A CA 1
ATOM 1173 C C . ALA A 1 145 ? 18.980 -9.798 14.007 1.00 92.00 145 ALA A C 1
ATOM 1175 O O . ALA A 1 145 ? 19.789 -10.722 14.004 1.00 92.00 145 ALA A O 1
ATOM 1176 N N . ILE A 1 146 ? 18.348 -9.410 12.896 1.00 90.81 146 ILE A N 1
ATOM 1177 C CA . ILE A 1 146 ? 18.565 -10.031 11.588 1.00 90.81 146 ILE A CA 1
ATOM 1178 C C . ILE A 1 146 ? 19.667 -9.283 10.841 1.00 90.81 146 ILE A C 1
ATOM 1180 O O . ILE A 1 146 ? 19.544 -8.093 10.558 1.00 90.81 146 ILE A O 1
ATOM 1184 N N . GLU A 1 147 ? 20.708 -10.015 10.455 1.00 83.81 147 GLU A N 1
ATOM 1185 C CA . GLU A 1 147 ? 21.812 -9.496 9.652 1.00 83.81 147 GLU A CA 1
ATOM 1186 C C . GLU A 1 147 ? 21.621 -9.789 8.155 1.00 83.81 147 GLU A C 1
ATOM 1188 O O . GLU A 1 147 ? 21.074 -10.824 7.761 1.00 83.81 147 GLU A O 1
ATOM 1193 N N . GLY A 1 148 ? 22.118 -8.883 7.311 1.00 81.56 148 GLY A N 1
ATOM 1194 C CA . GLY A 1 148 ? 22.149 -9.039 5.855 1.00 81.56 148 GLY A CA 1
ATOM 1195 C C . GLY A 1 148 ? 20.852 -8.673 5.122 1.00 81.56 148 GLY A C 1
ATOM 1196 O O . GLY A 1 148 ? 19.789 -8.483 5.713 1.00 81.56 148 GLY A O 1
ATOM 1197 N N . ASP A 1 149 ? 20.949 -8.566 3.792 1.00 80.31 149 ASP A N 1
ATOM 1198 C CA . ASP A 1 149 ? 19.791 -8.310 2.927 1.00 80.31 149 ASP A CA 1
ATOM 1199 C C . ASP A 1 149 ? 19.029 -9.614 2.692 1.00 80.31 149 ASP A C 1
ATOM 1201 O O . ASP A 1 149 ? 19.346 -10.391 1.791 1.00 80.31 149 ASP A O 1
ATOM 1205 N N . ASN A 1 150 ? 18.039 -9.882 3.538 1.00 81.94 150 ASN A N 1
ATOM 1206 C CA . ASN A 1 150 ? 17.182 -11.047 3.390 1.00 81.94 150 ASN A CA 1
ATOM 1207 C C . ASN A 1 150 ? 15.707 -10.710 3.645 1.00 81.94 150 ASN A C 1
ATOM 1209 O O . ASN A 1 150 ? 15.346 -9.675 4.215 1.00 81.94 150 ASN A O 1
ATOM 1213 N N . TYR A 1 151 ? 14.846 -11.632 3.223 1.00 84.75 151 TYR A N 1
ATOM 1214 C CA . TYR A 1 151 ? 13.397 -11.494 3.309 1.00 84.75 151 TYR A CA 1
ATOM 1215 C C . TYR A 1 151 ? 12.886 -11.355 4.751 1.00 84.75 151 TYR A C 1
ATOM 1217 O O . TYR A 1 151 ? 11.879 -10.686 4.984 1.00 84.75 151 TYR A O 1
ATOM 1225 N N . LEU A 1 152 ? 13.583 -11.927 5.740 1.00 88.38 152 LEU A N 1
ATOM 1226 C CA . LEU A 1 152 ? 13.191 -11.841 7.149 1.00 88.38 152 LEU A CA 1
ATOM 1227 C C . LEU A 1 152 ? 13.373 -10.423 7.695 1.00 88.38 152 LEU A C 1
ATOM 1229 O O . LEU A 1 152 ? 12.499 -9.942 8.419 1.00 88.38 152 LEU A O 1
ATOM 1233 N N . LEU A 1 153 ? 14.451 -9.727 7.316 1.00 91.38 153 LEU A N 1
ATOM 1234 C CA . LEU A 1 153 ? 14.675 -8.335 7.717 1.00 91.38 153 LEU A CA 1
ATOM 1235 C C . LEU A 1 153 ? 13.525 -7.446 7.233 1.00 91.38 153 LEU A C 1
ATOM 1237 O O . LEU A 1 153 ? 12.945 -6.683 8.008 1.00 91.38 153 LEU A O 1
ATOM 1241 N N . LYS A 1 154 ? 13.141 -7.572 5.957 1.00 90.25 154 LYS A N 1
ATOM 1242 C CA . LYS A 1 154 ? 12.056 -6.757 5.386 1.00 90.25 154 LYS A CA 1
ATOM 1243 C C . LYS A 1 154 ? 10.702 -7.151 5.966 1.00 90.25 154 LYS A C 1
ATOM 1245 O O . LYS A 1 154 ? 9.882 -6.268 6.216 1.00 90.25 154 LYS A O 1
ATOM 1250 N N . LEU A 1 155 ? 10.478 -8.438 6.236 1.00 92.31 155 LEU A N 1
ATOM 1251 C CA . LEU A 1 155 ? 9.294 -8.924 6.945 1.00 92.31 155 LEU A CA 1
ATOM 1252 C C . L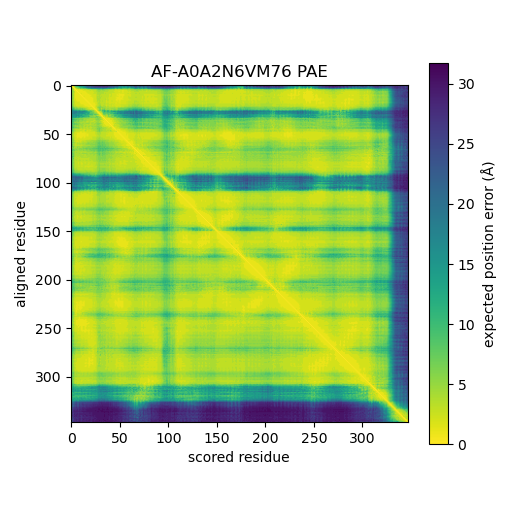EU A 1 155 ? 9.187 -8.300 8.350 1.00 92.31 155 LEU A C 1
ATOM 1254 O O . LEU A 1 155 ? 8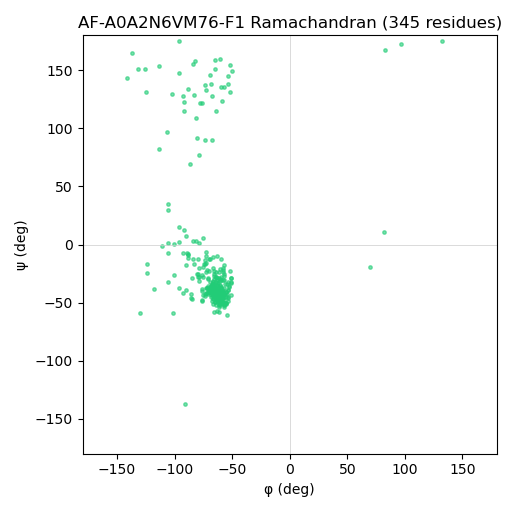.116 -7.850 8.749 1.00 92.31 155 LEU A O 1
ATOM 1258 N N . ALA A 1 156 ? 10.291 -8.204 9.092 1.00 94.94 156 ALA A N 1
ATOM 1259 C CA . ALA A 1 156 ? 10.303 -7.567 10.406 1.00 94.94 156 ALA A CA 1
ATOM 1260 C C . ALA A 1 156 ? 10.036 -6.053 10.302 1.00 94.94 156 ALA A C 1
ATOM 1262 O O . ALA A 1 156 ? 9.109 -5.532 10.927 1.00 94.94 156 ALA A O 1
ATOM 1263 N N . VAL A 1 157 ? 10.771 -5.345 9.439 1.00 94.94 157 VAL A N 1
ATOM 1264 C CA . VAL A 1 157 ? 10.628 -3.890 9.259 1.00 94.94 157 VAL A CA 1
ATOM 1265 C C . VAL A 1 157 ? 9.221 -3.508 8.794 1.00 94.94 157 VAL A C 1
ATOM 1267 O O . VAL A 1 157 ? 8.608 -2.597 9.348 1.00 94.94 157 VAL A O 1
ATOM 1270 N N . TYR A 1 158 ? 8.661 -4.200 7.802 1.00 95.56 158 TYR A N 1
ATOM 1271 C CA . TYR A 1 158 ? 7.312 -3.902 7.318 1.00 95.56 158 TYR A CA 1
ATOM 1272 C C . TYR A 1 158 ? 6.210 -4.392 8.265 1.00 95.56 158 TYR A C 1
ATOM 1274 O O . TYR A 1 158 ? 5.147 -3.764 8.336 1.00 95.56 158 TYR A O 1
ATOM 1282 N N . GLY A 1 159 ? 6.468 -5.452 9.036 1.00 96.69 159 GLY A N 1
ATOM 1283 C CA . GLY A 1 159 ? 5.591 -5.919 10.107 1.00 96.69 159 GLY A CA 1
ATOM 1284 C C . GLY A 1 159 ? 5.343 -4.831 11.150 1.00 96.69 159 GLY A C 1
ATOM 1285 O O . GLY A 1 159 ? 4.198 -4.627 11.559 1.00 96.69 159 GLY A O 1
ATOM 1286 N N . MET A 1 160 ? 6.370 -4.044 11.490 1.00 96.75 160 MET A N 1
ATOM 1287 C CA . MET A 1 160 ? 6.253 -2.888 12.387 1.00 96.75 160 MET A CA 1
ATOM 1288 C C . MET A 1 160 ? 5.158 -1.912 11.932 1.00 96.75 160 MET A C 1
ATOM 1290 O O . MET A 1 160 ? 4.323 -1.497 12.737 1.00 96.75 160 MET A O 1
ATOM 1294 N N . PHE A 1 161 ? 5.110 -1.577 10.639 1.00 97.81 161 PHE A N 1
ATOM 1295 C CA . PHE A 1 161 ? 4.087 -0.682 10.093 1.00 97.81 161 PHE A CA 1
ATOM 1296 C C . PHE A 1 161 ? 2.707 -1.339 10.089 1.00 97.81 161 PHE A C 1
ATOM 1298 O O . PHE A 1 161 ? 1.726 -0.697 10.456 1.00 97.81 161 PHE A O 1
ATOM 1305 N N . PHE A 1 162 ? 2.609 -2.620 9.733 1.00 98.06 162 PHE A N 1
ATOM 1306 C CA . PHE A 1 162 ? 1.337 -3.341 9.753 1.00 98.06 162 PHE A CA 1
ATOM 1307 C C . PHE A 1 162 ? 0.731 -3.411 11.165 1.00 98.06 162 PHE A C 1
ATOM 1309 O O . PHE A 1 162 ? -0.405 -2.984 11.382 1.00 98.06 162 PHE A O 1
ATOM 1316 N N . TYR A 1 163 ? 1.487 -3.887 12.155 1.00 97.94 163 TYR A N 1
ATOM 1317 C CA . TYR A 1 163 ? 1.004 -3.968 13.535 1.00 97.94 163 TYR A CA 1
ATOM 1318 C C . TYR A 1 163 ? 0.871 -2.591 14.193 1.00 97.94 163 TYR A C 1
ATOM 1320 O O . TYR A 1 163 ? -0.040 -2.386 14.996 1.00 97.94 163 TYR A O 1
ATOM 1328 N N . GLY A 1 164 ? 1.692 -1.615 13.795 1.00 97.31 164 GLY A N 1
ATOM 1329 C CA . GLY A 1 164 ? 1.543 -0.216 14.195 1.00 97.31 164 GLY A CA 1
ATOM 1330 C C . GLY A 1 164 ? 0.208 0.357 13.728 1.00 97.31 164 GLY A C 1
ATOM 1331 O O . GLY A 1 164 ? -0.513 0.968 14.515 1.00 97.31 164 GLY A O 1
ATOM 1332 N N . GLY A 1 165 ? -0.186 0.057 12.487 1.00 97.00 165 GLY A N 1
ATOM 1333 C CA . GLY A 1 165 ? -1.503 0.384 11.945 1.00 97.00 165 GLY A CA 1
ATOM 1334 C C . GLY A 1 165 ? -2.627 -0.239 12.770 1.00 97.00 165 GLY A C 1
ATOM 1335 O O . GLY A 1 165 ? -3.602 0.432 13.099 1.00 97.00 165 GLY A O 1
ATOM 1336 N N . ALA A 1 166 ? -2.477 -1.496 13.180 1.00 96.44 166 ALA A N 1
ATOM 1337 C CA . ALA A 1 166 ? -3.451 -2.154 14.047 1.00 96.44 166 ALA A CA 1
ATOM 1338 C C . ALA A 1 166 ? -3.538 -1.519 15.448 1.00 96.44 166 ALA A C 1
ATOM 1340 O O . ALA A 1 166 ? -4.639 -1.374 15.982 1.00 96.44 166 ALA A O 1
ATOM 1341 N N . ALA A 1 167 ? -2.408 -1.087 16.019 1.00 96.25 167 ALA A N 1
ATOM 1342 C CA . ALA A 1 167 ? -2.355 -0.427 17.323 1.00 96.25 167 ALA A CA 1
ATOM 1343 C C . ALA A 1 167 ? -3.066 0.937 17.313 1.00 96.25 167 ALA A C 1
ATOM 1345 O O . ALA A 1 167 ? -3.841 1.242 18.219 1.00 96.25 167 ALA A O 1
ATOM 1346 N N . ILE A 1 168 ? -2.858 1.740 16.264 1.00 95.12 168 ILE A N 1
ATOM 1347 C CA . ILE A 1 168 ? -3.458 3.080 16.142 1.00 95.12 168 ILE A CA 1
ATOM 1348 C C . ILE A 1 168 ? -4.829 3.076 15.448 1.00 95.12 168 ILE A C 1
ATOM 1350 O O . ILE A 1 168 ? -5.506 4.106 15.411 1.00 95.12 168 ILE A O 1
ATOM 1354 N N . GLY A 1 169 ? -5.258 1.935 14.899 1.00 92.00 169 GLY A N 1
ATOM 1355 C CA . GLY A 1 169 ? -6.411 1.820 14.003 1.00 92.00 169 GLY A CA 1
ATOM 1356 C C . GLY A 1 169 ? -7.697 2.405 14.577 1.00 92.00 169 GLY A C 1
ATOM 1357 O O . GLY A 1 169 ? -8.368 3.194 13.917 1.00 92.00 169 GLY A O 1
ATOM 1358 N N . ASN A 1 170 ? -8.009 2.113 15.841 1.00 89.00 170 ASN A N 1
ATOM 1359 C CA . ASN A 1 170 ? -9.217 2.627 16.495 1.00 89.00 170 ASN A CA 1
ATOM 1360 C C . ASN A 1 170 ? -9.234 4.158 16.624 1.00 89.00 170 ASN A C 1
ATOM 1362 O O . ASN A 1 170 ? -10.304 4.761 16.530 1.00 89.00 170 ASN A O 1
ATOM 1366 N N . ALA A 1 171 ? -8.075 4.783 16.846 1.00 89.19 171 ALA A N 1
ATOM 1367 C CA . ALA A 1 171 ? -7.955 6.234 16.943 1.00 89.19 171 ALA A CA 1
ATOM 1368 C C . ALA A 1 171 ? -8.018 6.877 15.552 1.00 89.19 171 ALA A C 1
ATOM 1370 O O . ALA A 1 171 ? -8.805 7.795 15.322 1.00 89.19 171 ALA A O 1
ATOM 1371 N N . VAL A 1 172 ? -7.246 6.344 14.601 1.00 89.56 172 VAL A N 1
ATOM 1372 C CA . VAL A 1 172 ? -7.122 6.880 13.238 1.00 89.56 172 VAL A CA 1
ATOM 1373 C C . VAL A 1 172 ? -8.423 6.748 12.447 1.00 89.56 172 VAL A C 1
ATOM 1375 O O . VAL A 1 172 ? -8.834 7.695 11.780 1.00 89.56 172 VAL A O 1
ATOM 1378 N N . LEU A 1 173 ? -9.135 5.623 12.560 1.00 89.19 173 LEU A N 1
ATOM 1379 C CA . LEU A 1 173 ? -10.401 5.407 11.847 1.00 89.19 173 LEU A CA 1
ATOM 1380 C C . LEU A 1 173 ? -11.537 6.329 12.322 1.00 89.19 173 LEU A C 1
ATOM 1382 O O . LEU A 1 173 ? -12.503 6.524 11.586 1.00 89.19 173 LEU A O 1
ATOM 1386 N N . LYS A 1 174 ? -11.434 6.905 13.528 1.00 87.38 174 LYS A N 1
ATOM 1387 C CA . LYS A 1 174 ? -12.399 7.878 14.069 1.00 87.38 174 LYS A CA 1
ATOM 1388 C C . LYS A 1 174 ? -12.063 9.327 13.698 1.00 87.38 174 LYS A C 1
ATOM 1390 O O . LYS A 1 174 ? -12.863 10.223 13.968 1.00 87.38 174 LYS A O 1
ATOM 1395 N N . MET A 1 175 ? -10.900 9.584 13.095 1.00 86.31 175 MET A N 1
ATOM 1396 C CA . MET A 1 175 ? -10.482 10.941 12.747 1.00 86.31 175 MET A CA 1
ATOM 1397 C C . MET A 1 175 ? -11.370 11.531 11.648 1.00 86.31 175 MET A C 1
ATOM 1399 O O . MET A 1 175 ? -11.523 10.961 10.568 1.00 86.31 175 MET A O 1
ATOM 1403 N N . LYS A 1 176 ? -11.912 12.726 11.905 1.00 86.69 176 LYS A N 1
ATOM 1404 C CA . LYS A 1 176 ? -12.604 13.530 10.887 1.00 86.69 176 LYS A CA 1
ATOM 1405 C C . LYS A 1 176 ? -11.590 14.136 9.923 1.00 86.69 176 LYS A C 1
ATOM 1407 O O . LYS A 1 176 ? -10.560 14.637 10.374 1.00 86.69 176 LYS A O 1
ATOM 1412 N N . SER A 1 177 ? -11.873 14.123 8.625 1.00 88.50 177 SER A N 1
ATOM 1413 C CA . SER A 1 177 ? -11.030 14.796 7.632 1.00 88.50 177 SER A CA 1
ATOM 1414 C C . SER A 1 177 ? -11.024 16.310 7.835 1.00 88.50 177 SER A C 1
ATOM 1416 O O . SER A 1 177 ? -12.011 16.870 8.308 1.00 88.50 177 SER A O 1
ATOM 1418 N N . GLY A 1 178 ? -9.928 16.962 7.455 1.00 89.81 178 GLY A N 1
ATOM 1419 C CA . GLY A 1 178 ? -9.820 18.421 7.453 1.00 89.81 178 GLY A CA 1
ATOM 1420 C C . GLY A 1 178 ? -8.544 18.952 8.094 1.00 89.81 178 GLY A C 1
ATOM 1421 O O . GLY A 1 178 ? -7.735 18.210 8.657 1.00 89.81 178 GLY A O 1
ATOM 1422 N N . ILE A 1 179 ? -8.374 20.263 8.006 1.00 92.62 179 ILE A N 1
ATOM 1423 C CA . ILE A 1 179 ? -7.205 20.976 8.517 1.00 92.62 179 ILE A CA 1
ATOM 1424 C C . ILE A 1 179 ? -7.510 21.443 9.941 1.00 92.62 179 ILE A C 1
ATOM 1426 O O . ILE A 1 179 ? -8.534 22.075 10.182 1.00 92.62 179 ILE A O 1
ATOM 1430 N N . THR A 1 180 ? -6.627 21.127 10.887 1.00 94.94 180 THR A N 1
ATOM 1431 C CA . THR A 1 180 ? -6.687 21.647 12.261 1.00 94.94 180 THR A CA 1
ATOM 1432 C C . THR A 1 180 ? -5.308 22.173 12.663 1.00 94.94 180 THR A C 1
ATOM 1434 O O . THR A 1 180 ? -4.306 21.626 12.192 1.00 94.94 180 THR A O 1
ATOM 1437 N N . PRO A 1 181 ? -5.210 23.176 13.558 1.00 95.81 181 PRO A N 1
ATOM 1438 C CA . PRO A 1 181 ? -3.918 23.684 14.027 1.00 95.81 181 PRO A CA 1
ATOM 1439 C C . PRO A 1 181 ? -3.022 22.586 14.612 1.00 95.81 181 PRO A C 1
ATOM 1441 O O . PRO A 1 181 ? -1.845 22.509 14.287 1.00 95.81 181 PRO A O 1
ATOM 1444 N N . SER A 1 182 ? -3.596 21.657 15.383 1.00 94.81 182 SER A N 1
ATOM 1445 C CA . SER A 1 182 ? -2.871 20.506 15.938 1.00 94.81 182 SER A CA 1
ATOM 1446 C C . SER A 1 182 ? -2.246 19.603 14.870 1.00 94.81 182 SER A C 1
ATOM 1448 O O . SER A 1 182 ? -1.136 19.112 15.052 1.00 94.81 182 SER A O 1
ATOM 1450 N N . ARG A 1 183 ? -2.927 19.405 13.733 1.00 94.88 183 ARG A N 1
ATOM 1451 C CA . ARG A 1 183 ? -2.398 18.626 12.605 1.00 94.88 183 ARG A CA 1
ATOM 1452 C C . ARG A 1 183 ? -1.305 19.373 11.865 1.00 94.88 183 ARG A C 1
ATOM 1454 O O . ARG A 1 183 ? -0.345 18.738 11.456 1.00 94.88 183 ARG A O 1
ATOM 1461 N N . LEU A 1 184 ? -1.438 20.689 11.711 1.00 96.50 184 LEU A N 1
ATOM 1462 C CA . LEU A 1 184 ? -0.405 21.526 11.097 1.00 96.50 184 LEU A CA 1
ATOM 1463 C C . LEU A 1 184 ? 0.867 21.556 11.946 1.00 96.50 184 LEU A C 1
ATOM 1465 O O . LEU A 1 184 ? 1.953 21.396 11.401 1.00 96.50 184 LEU A O 1
ATOM 1469 N N . ILE A 1 185 ? 0.730 21.682 13.270 1.00 97.44 185 ILE A N 1
ATOM 1470 C CA . ILE A 1 185 ? 1.858 21.604 14.206 1.00 97.44 185 ILE A CA 1
ATOM 1471 C C . ILE A 1 185 ? 2.518 20.230 14.104 1.00 97.44 185 ILE A C 1
ATOM 1473 O O . ILE A 1 185 ? 3.718 20.157 13.873 1.00 97.44 185 ILE A O 1
ATOM 1477 N N . LEU A 1 186 ? 1.742 19.144 14.190 1.00 96.81 186 LEU A N 1
ATOM 1478 C CA . LEU A 1 186 ? 2.291 17.793 14.075 1.00 96.81 186 LEU A CA 1
ATOM 1479 C C . LEU A 1 186 ? 2.961 17.556 12.713 1.00 96.81 186 LEU A C 1
ATOM 1481 O O . LEU A 1 186 ? 4.025 16.949 12.656 1.00 96.81 186 LEU A O 1
ATOM 1485 N N . LEU A 1 187 ? 2.373 18.057 11.624 1.00 97.56 187 LEU A N 1
ATOM 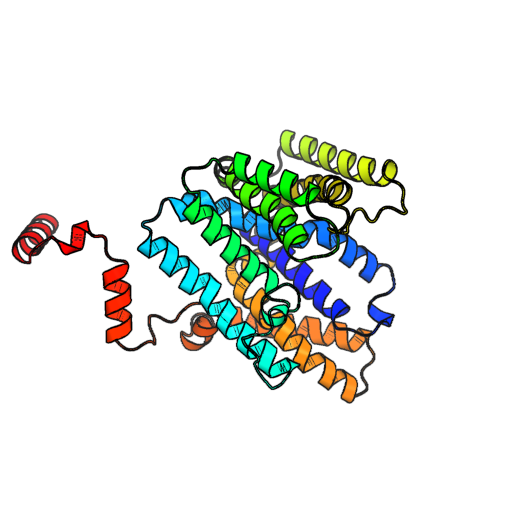1486 C CA . LEU A 1 187 ? 2.959 18.000 10.287 1.00 97.56 187 LEU A CA 1
ATOM 1487 C C . LEU A 1 187 ? 4.306 18.728 10.254 1.00 97.56 187 LEU A C 1
ATOM 1489 O O . LEU A 1 187 ? 5.288 18.145 9.804 1.00 97.56 187 LEU A O 1
ATOM 1493 N N . ALA A 1 188 ? 4.371 19.955 10.776 1.00 97.56 188 ALA A N 1
ATOM 1494 C CA . ALA A 1 188 ? 5.609 20.721 10.866 1.00 97.56 188 ALA A CA 1
ATOM 1495 C C . ALA A 1 188 ? 6.661 19.992 11.717 1.00 97.56 188 ALA A C 1
ATOM 1497 O O . ALA A 1 188 ? 7.806 19.874 11.291 1.00 97.56 188 ALA A O 1
ATOM 1498 N N . THR A 1 189 ? 6.277 19.419 12.863 1.00 98.00 189 THR A N 1
ATOM 1499 C CA . THR A 1 189 ? 7.174 18.607 13.697 1.00 98.00 189 THR A CA 1
ATOM 1500 C C . THR A 1 189 ? 7.719 17.406 12.929 1.00 98.00 189 THR A C 1
ATOM 1502 O O . THR A 1 189 ? 8.920 17.170 12.955 1.00 98.00 189 THR A O 1
ATOM 1505 N N . MET A 1 190 ? 6.875 16.659 12.212 1.00 97.75 190 MET A N 1
ATOM 1506 C CA . MET A 1 190 ? 7.336 15.506 11.432 1.00 97.75 190 MET A CA 1
ATOM 1507 C C . MET A 1 190 ? 8.238 15.917 10.262 1.00 97.75 190 MET A C 1
ATOM 1509 O O . MET A 1 190 ? 9.200 15.214 9.967 1.00 97.75 190 MET A O 1
ATOM 1513 N N . VAL A 1 191 ? 7.971 17.059 9.620 1.00 97.06 191 VAL A N 1
ATOM 1514 C CA . VAL A 1 191 ? 8.843 17.615 8.573 1.00 97.06 191 VAL A CA 1
ATOM 1515 C C . VAL A 1 191 ? 10.203 18.003 9.153 1.00 97.06 191 VAL A C 1
ATOM 1517 O O . VAL A 1 191 ? 11.227 17.633 8.586 1.00 97.06 191 VAL A O 1
ATOM 1520 N N . LEU A 1 192 ? 10.231 18.678 10.305 1.00 97.44 192 LEU A N 1
ATOM 1521 C CA . LEU A 1 192 ? 11.474 19.035 10.991 1.00 97.44 192 LEU A CA 1
ATOM 1522 C C . LEU A 1 192 ? 12.256 17.799 11.444 1.00 97.44 192 LEU A C 1
ATOM 1524 O O . LEU A 1 192 ? 13.471 17.772 11.289 1.00 97.44 192 LEU A O 1
ATOM 1528 N N . LEU A 1 193 ? 11.579 16.761 11.945 1.00 96.56 193 LEU A N 1
ATOM 1529 C CA . LEU A 1 193 ? 12.222 15.491 12.290 1.00 96.56 193 LEU A CA 1
ATOM 1530 C C . LEU A 1 193 ? 12.816 14.809 11.057 1.00 96.56 193 LEU A C 1
ATOM 1532 O O . LEU A 1 193 ? 13.957 14.365 11.110 1.00 96.56 193 LEU A O 1
ATOM 1536 N N . PHE A 1 194 ? 12.080 14.757 9.944 1.00 94.88 194 PHE A N 1
ATOM 1537 C CA . PHE A 1 194 ? 12.598 14.208 8.691 1.00 94.88 194 PHE A CA 1
ATOM 1538 C C . PHE A 1 194 ? 13.850 14.962 8.227 1.00 94.88 194 PHE A C 1
ATOM 1540 O O . PHE A 1 194 ? 14.875 14.336 7.971 1.00 94.88 194 PHE A O 1
ATOM 1547 N N . ILE A 1 195 ? 13.793 16.297 8.180 1.00 95.00 195 ILE A N 1
ATOM 1548 C CA . ILE A 1 195 ? 14.934 17.141 7.801 1.00 95.00 195 ILE A CA 1
ATOM 1549 C C . ILE A 1 195 ? 16.105 16.929 8.768 1.00 95.00 195 ILE A C 1
ATOM 1551 O O . ILE A 1 195 ? 17.231 16.731 8.325 1.00 95.00 195 ILE A O 1
ATOM 1555 N N . GLY A 1 196 ? 15.844 16.903 10.077 1.00 95.12 196 GLY A N 1
ATOM 1556 C CA . GLY A 1 196 ? 16.856 16.659 11.103 1.00 95.12 196 GLY A CA 1
ATOM 1557 C C . GLY A 1 196 ? 17.563 15.318 10.917 1.00 95.12 196 GLY A C 1
ATOM 1558 O O . GLY A 1 196 ? 18.786 15.267 10.986 1.00 95.12 196 GLY A O 1
ATOM 1559 N N . VAL A 1 197 ? 16.827 14.250 10.592 1.00 93.00 197 VAL A N 1
ATOM 1560 C CA . VAL A 1 197 ? 17.418 12.941 10.266 1.00 93.00 197 VAL A CA 1
ATOM 1561 C C . VAL A 1 197 ? 18.319 13.033 9.034 1.00 93.00 197 VAL A C 1
ATOM 1563 O O . VAL A 1 197 ? 19.423 12.502 9.072 1.00 93.00 197 VAL A O 1
ATOM 1566 N N . GLN A 1 198 ? 17.903 13.732 7.971 1.00 91.62 198 GLN A N 1
ATOM 1567 C CA . GLN A 1 198 ? 18.725 13.871 6.758 1.00 91.62 198 GLN A CA 1
ATOM 1568 C C . GLN A 1 198 ? 19.974 14.751 6.953 1.00 91.62 198 GLN A C 1
ATOM 1570 O O . GLN A 1 198 ? 20.923 14.618 6.190 1.00 91.62 198 GLN A O 1
ATOM 1575 N N . ILE A 1 199 ? 19.984 15.643 7.949 1.00 93.81 199 ILE A N 1
ATOM 1576 C CA . ILE A 1 199 ? 21.150 16.478 8.286 1.00 93.81 199 ILE A CA 1
ATOM 1577 C C . ILE A 1 199 ? 22.113 15.743 9.227 1.00 93.81 199 ILE A C 1
ATOM 1579 O O . ILE A 1 199 ? 23.325 15.854 9.076 1.00 93.81 199 ILE A O 1
ATOM 1583 N N . LEU A 1 200 ? 21.581 15.039 10.232 1.00 93.88 200 LEU A N 1
ATOM 1584 C CA . LEU A 1 200 ? 22.375 14.442 11.312 1.00 93.88 200 LEU A CA 1
ATOM 1585 C C . LEU A 1 200 ? 22.952 13.072 10.953 1.00 93.88 200 LEU A C 1
ATOM 1587 O O . LEU A 1 200 ? 23.981 12.681 11.501 1.00 93.88 200 LEU A O 1
ATOM 1591 N N . VAL A 1 201 ? 22.281 12.318 10.082 1.00 91.06 201 VAL A N 1
ATOM 1592 C CA . VAL A 1 201 ? 22.785 11.024 9.622 1.00 91.06 201 VAL A CA 1
ATOM 1593 C C . VAL A 1 201 ? 23.783 11.266 8.483 1.00 91.06 201 VAL A C 1
ATOM 1595 O O . VAL A 1 201 ? 23.433 11.971 7.536 1.00 91.06 201 VAL A O 1
ATOM 1598 N N . PRO A 1 202 ? 25.003 10.692 8.535 1.00 90.25 202 PRO A N 1
ATOM 1599 C CA . PRO A 1 202 ? 25.984 10.853 7.464 1.00 90.25 202 PRO A CA 1
ATOM 1600 C C . PRO A 1 202 ? 25.403 10.475 6.099 1.00 90.25 202 PRO A C 1
ATOM 1602 O O . PRO A 1 202 ? 24.715 9.461 5.979 1.00 90.25 202 PRO A O 1
ATOM 1605 N N . SER A 1 203 ? 25.707 11.262 5.064 1.00 85.75 203 SER A N 1
ATOM 1606 C CA . SER A 1 203 ? 25.148 11.101 3.709 1.00 85.75 203 SER A CA 1
ATOM 1607 C C . SER A 1 203 ? 25.473 9.753 3.054 1.00 85.75 203 SER A C 1
ATOM 1609 O O . SER A 1 203 ? 24.772 9.318 2.143 1.00 85.75 203 SER A O 1
ATOM 1611 N N . GLU A 1 204 ? 26.522 9.087 3.529 1.00 87.12 204 GLU A N 1
ATOM 1612 C CA . GLU A 1 204 ? 26.953 7.752 3.108 1.00 87.12 204 GLU A CA 1
ATOM 1613 C C . GLU A 1 204 ? 26.021 6.645 3.623 1.00 87.12 204 GLU A C 1
ATOM 1615 O O . GLU A 1 204 ? 25.947 5.563 3.038 1.00 87.12 204 GLU A O 1
ATOM 1620 N N . VAL A 1 205 ? 25.291 6.902 4.714 1.00 86.00 205 VAL A N 1
ATOM 1621 C CA . VAL A 1 205 ? 24.354 5.944 5.297 1.00 86.00 205 VAL A CA 1
ATOM 1622 C C . VAL A 1 205 ? 23.076 5.937 4.455 1.00 86.00 205 VAL A C 1
ATOM 1624 O O . VAL A 1 205 ? 22.405 6.964 4.334 1.00 86.00 205 VAL A O 1
ATOM 1627 N N . PRO A 1 206 ? 22.661 4.784 3.903 1.00 84.81 206 PRO A N 1
ATOM 1628 C CA . PRO A 1 206 ? 21.516 4.717 3.007 1.00 84.81 206 PRO A CA 1
ATOM 1629 C C . PRO A 1 206 ? 20.190 4.745 3.790 1.00 84.81 206 PRO A C 1
ATOM 1631 O O . PRO A 1 206 ? 19.503 3.734 3.934 1.00 84.81 206 PRO A O 1
ATOM 1634 N N . THR A 1 207 ? 19.793 5.929 4.259 1.00 83.50 207 THR A N 1
ATOM 1635 C CA . THR A 1 207 ? 18.606 6.194 5.102 1.00 83.50 207 THR A CA 1
ATOM 1636 C C . THR A 1 207 ? 17.269 5.743 4.501 1.00 83.50 207 THR A C 1
ATOM 1638 O O . THR A 1 207 ? 16.292 5.578 5.222 1.00 83.50 207 THR A O 1
ATOM 1641 N N . PHE A 1 208 ? 17.204 5.497 3.190 1.00 82.81 208 PHE A N 1
ATOM 1642 C CA . PHE A 1 208 ? 16.007 5.013 2.488 1.00 82.81 208 PHE A CA 1
ATOM 1643 C C . PHE A 1 208 ? 16.025 3.500 2.202 1.00 82.81 208 PHE A C 1
ATOM 1645 O O . PHE A 1 208 ? 15.079 2.968 1.607 1.00 82.81 208 PHE A O 1
ATOM 1652 N N . GLN A 1 209 ? 17.084 2.789 2.605 1.00 84.12 209 GLN A N 1
ATOM 1653 C CA . GLN A 1 209 ? 17.236 1.352 2.391 1.00 84.12 209 GLN A CA 1
ATOM 1654 C C . GLN A 1 209 ? 16.946 0.556 3.662 1.00 84.12 209 GLN A C 1
ATOM 1656 O O . GLN A 1 209 ? 17.534 0.783 4.712 1.00 84.12 209 GLN A O 1
ATOM 1661 N N . VAL A 1 210 ? 16.081 -0.449 3.526 1.00 83.62 210 VAL A N 1
ATOM 1662 C CA . VAL A 1 210 ? 15.660 -1.335 4.625 1.00 83.62 210 VAL A CA 1
ATOM 1663 C C . VAL A 1 210 ? 16.829 -2.118 5.238 1.00 83.62 210 VAL A C 1
ATOM 1665 O O . VAL A 1 210 ? 16.745 -2.497 6.400 1.00 83.62 210 VAL A O 1
ATOM 1668 N N . LEU A 1 211 ? 17.921 -2.307 4.485 1.00 86.12 211 LEU A N 1
ATOM 1669 C CA . LEU A 1 211 ? 19.136 -2.989 4.941 1.00 86.12 211 LEU A CA 1
ATOM 1670 C C . LEU A 1 211 ? 19.752 -2.350 6.194 1.00 86.12 211 LEU A C 1
ATOM 1672 O O . LEU A 1 211 ? 20.411 -3.036 6.966 1.00 86.12 211 LEU A O 1
ATOM 1676 N N . VAL A 1 212 ? 19.527 -1.049 6.406 1.00 87.69 212 VAL A N 1
ATOM 1677 C CA . VAL A 1 212 ? 19.987 -0.336 7.600 1.00 87.69 212 VAL A CA 1
ATOM 1678 C C . VAL A 1 212 ? 18.743 0.079 8.393 1.00 87.69 212 VAL A C 1
ATOM 1680 O O . VAL A 1 212 ? 18.242 1.198 8.237 1.00 87.69 212 VAL A O 1
ATOM 1683 N N . PRO A 1 213 ? 18.177 -0.837 9.205 1.00 88.19 213 PRO A N 1
ATOM 1684 C CA . PRO A 1 213 ? 16.816 -0.713 9.718 1.00 88.19 213 PRO A CA 1
ATOM 1685 C C . PRO A 1 213 ? 16.627 0.524 10.596 1.00 88.19 213 PRO A C 1
ATOM 1687 O O . PRO A 1 213 ? 15.600 1.181 10.488 1.00 88.19 213 PRO A O 1
ATOM 1690 N N . ILE A 1 214 ? 17.608 0.903 11.420 1.00 90.88 214 ILE A N 1
ATOM 1691 C CA . ILE A 1 214 ? 17.480 2.075 12.302 1.00 90.88 214 ILE A CA 1
ATOM 1692 C C . ILE A 1 214 ? 17.379 3.388 11.493 1.00 90.88 214 ILE A C 1
ATOM 1694 O O . ILE A 1 214 ? 16.352 4.061 11.615 1.00 90.88 214 ILE A O 1
ATOM 1698 N N . PRO A 1 215 ? 18.348 3.757 10.626 1.00 91.12 215 PRO A N 1
ATOM 1699 C CA . PRO A 1 215 ? 18.218 4.909 9.727 1.00 91.12 215 PRO A CA 1
ATOM 1700 C C . PRO A 1 215 ? 16.954 4.878 8.865 1.00 91.12 215 PRO A C 1
ATOM 1702 O O . PRO A 1 215 ? 16.300 5.912 8.686 1.00 91.12 215 PRO A O 1
ATOM 1705 N N . PHE A 1 216 ? 16.577 3.691 8.375 1.00 92.12 216 PHE A N 1
ATOM 1706 C CA . PHE A 1 216 ? 15.344 3.512 7.622 1.00 92.12 216 PHE A CA 1
ATOM 1707 C C . PHE A 1 216 ? 14.112 3.868 8.447 1.00 92.12 216 PHE A C 1
ATOM 1709 O O . PHE A 1 216 ? 13.268 4.625 7.978 1.00 92.12 216 PHE A O 1
ATOM 1716 N N . LEU A 1 217 ? 13.999 3.370 9.678 1.00 93.00 217 LEU A N 1
ATOM 1717 C CA . LEU A 1 217 ? 12.862 3.648 10.554 1.00 93.00 217 LEU A CA 1
ATOM 1718 C C . LEU A 1 217 ? 12.806 5.121 10.972 1.00 93.00 217 LEU A C 1
ATOM 1720 O O . LEU A 1 217 ? 11.725 5.711 10.938 1.00 93.00 217 LEU A O 1
ATOM 1724 N N . LEU A 1 218 ? 13.952 5.737 11.280 1.00 93.38 218 LEU A N 1
ATOM 1725 C CA . LEU A 1 218 ? 14.045 7.173 11.578 1.00 93.38 218 LEU A CA 1
ATOM 1726 C C . LEU A 1 218 ? 13.572 8.043 10.406 1.00 93.38 218 LEU A C 1
ATOM 1728 O O . LEU A 1 218 ? 13.010 9.112 10.623 1.00 93.38 218 LEU A O 1
ATOM 1732 N N . THR A 1 219 ? 13.746 7.569 9.173 1.00 93.75 219 THR A N 1
ATOM 1733 C CA . THR A 1 219 ? 13.297 8.258 7.957 1.00 93.75 219 THR A CA 1
ATOM 1734 C C . THR A 1 219 ? 11.837 7.947 7.623 1.00 93.75 219 THR A C 1
ATOM 1736 O O . THR A 1 219 ? 11.042 8.842 7.332 1.00 93.75 219 THR A O 1
ATOM 1739 N N . ALA A 1 220 ? 11.452 6.674 7.680 1.00 94.62 220 ALA A N 1
ATOM 1740 C CA . ALA A 1 220 ? 10.142 6.194 7.269 1.00 94.62 220 ALA A CA 1
ATOM 1741 C C . ALA A 1 220 ? 9.033 6.599 8.249 1.00 94.62 220 ALA A C 1
ATOM 1743 O O . ALA A 1 220 ? 7.942 6.937 7.801 1.00 94.62 220 ALA A O 1
ATOM 1744 N N . ILE A 1 221 ? 9.275 6.619 9.566 1.00 95.88 221 ILE A N 1
ATOM 1745 C CA . ILE A 1 221 ? 8.241 6.976 10.555 1.00 95.88 221 ILE A CA 1
ATOM 1746 C C . ILE A 1 221 ? 7.725 8.415 10.348 1.00 95.88 221 ILE A C 1
ATOM 1748 O O . ILE A 1 221 ? 6.504 8.578 10.207 1.00 95.88 221 ILE A O 1
ATOM 1752 N N . PRO A 1 222 ? 8.581 9.456 10.258 1.00 96.44 222 PRO A N 1
ATOM 1753 C CA . PRO A 1 222 ? 8.128 10.807 9.937 1.00 96.44 222 PRO A CA 1
ATOM 1754 C C . PRO A 1 222 ? 7.414 10.877 8.588 1.00 96.44 222 PRO A C 1
ATOM 1756 O O . PRO A 1 222 ? 6.317 11.423 8.509 1.00 96.44 222 PRO A O 1
ATOM 1759 N N . LEU A 1 223 ? 7.976 10.268 7.540 1.00 96.31 223 LEU A N 1
ATOM 1760 C CA . LEU A 1 223 ? 7.414 10.308 6.188 1.00 96.31 223 LEU A CA 1
ATOM 1761 C C . LEU A 1 223 ? 6.039 9.635 6.078 1.00 96.31 223 LEU A C 1
ATOM 1763 O O . LEU A 1 223 ? 5.127 10.173 5.450 1.00 96.31 223 LEU A O 1
ATOM 1767 N N . VAL A 1 224 ? 5.857 8.480 6.717 1.00 96.94 224 VAL A N 1
ATOM 1768 C CA . VAL A 1 224 ? 4.564 7.790 6.798 1.00 96.94 224 VAL A CA 1
ATOM 1769 C C . VAL A 1 224 ? 3.563 8.631 7.579 1.00 96.94 224 VAL A C 1
ATOM 1771 O O . VAL A 1 224 ? 2.416 8.765 7.155 1.00 96.94 224 VAL A O 1
ATOM 1774 N N . THR A 1 225 ? 3.988 9.241 8.686 1.00 96.69 225 THR A N 1
ATOM 1775 C CA . THR A 1 225 ? 3.125 10.116 9.491 1.00 96.69 225 THR A CA 1
ATOM 1776 C C . THR A 1 225 ? 2.701 11.350 8.694 1.00 96.69 225 THR A C 1
ATOM 1778 O O . THR A 1 225 ? 1.515 11.673 8.665 1.00 96.69 225 THR A O 1
ATOM 1781 N N . ILE A 1 226 ? 3.629 11.984 7.970 1.00 97.12 226 ILE A N 1
ATOM 1782 C CA . ILE A 1 226 ? 3.352 13.075 7.024 1.00 97.12 226 ILE A CA 1
ATOM 1783 C C . ILE A 1 226 ? 2.323 12.615 5.989 1.00 97.12 226 ILE A C 1
ATOM 1785 O O . ILE A 1 226 ? 1.307 13.281 5.804 1.00 97.12 226 ILE A O 1
ATOM 1789 N N . ALA A 1 227 ? 2.527 11.458 5.357 1.00 96.69 227 ALA A N 1
ATOM 1790 C CA . ALA A 1 227 ? 1.613 10.935 4.347 1.00 96.69 227 ALA A CA 1
ATOM 1791 C C . ALA A 1 227 ? 0.198 10.691 4.907 1.00 96.69 227 ALA A C 1
ATOM 1793 O O . ALA A 1 227 ? -0.791 11.053 4.268 1.00 96.69 227 ALA A O 1
ATOM 1794 N N . VAL A 1 228 ? 0.086 10.145 6.124 1.00 96.12 228 VAL A N 1
ATOM 1795 C CA . VAL A 1 228 ? -1.198 9.970 6.824 1.00 96.12 228 VAL A CA 1
ATOM 1796 C C . VAL A 1 228 ? -1.857 11.316 7.125 1.00 96.12 228 VAL A C 1
ATOM 1798 O O . VAL A 1 228 ? -3.050 11.471 6.859 1.00 96.12 228 VAL A O 1
ATOM 1801 N N . LEU A 1 229 ? -1.107 12.301 7.626 1.00 96.06 229 LEU A N 1
ATOM 1802 C CA . LEU A 1 229 ? -1.629 13.639 7.922 1.00 96.06 229 LEU A CA 1
ATOM 1803 C C . LEU A 1 229 ? -2.132 14.339 6.662 1.00 96.06 229 LEU A C 1
ATOM 1805 O O . LEU A 1 229 ? -3.268 14.809 6.645 1.00 96.06 229 LEU A O 1
ATOM 1809 N N . LEU A 1 230 ? -1.340 14.340 5.588 1.00 95.88 230 LEU A N 1
ATOM 1810 C CA . LEU A 1 230 ? -1.740 14.893 4.294 1.00 95.88 230 LEU A CA 1
ATOM 1811 C C . LEU A 1 230 ? -2.982 14.179 3.742 1.00 95.88 230 LEU A C 1
ATOM 1813 O O . LEU A 1 230 ? -3.905 14.832 3.251 1.00 95.88 230 LEU A O 1
ATOM 1817 N N . GLY A 1 231 ? -3.050 12.854 3.894 1.00 95.25 231 GLY A N 1
ATOM 1818 C CA . GLY A 1 231 ? -4.234 12.063 3.577 1.00 95.25 231 GLY A CA 1
ATOM 1819 C C . GLY A 1 231 ? -5.470 12.579 4.310 1.00 95.25 231 GLY A C 1
ATOM 1820 O O . GLY A 1 231 ? -6.424 13.038 3.680 1.00 95.25 231 GLY A O 1
ATOM 1821 N N . VAL A 1 232 ? -5.439 12.567 5.644 1.00 94.31 232 VAL A N 1
ATOM 1822 C CA . VAL A 1 232 ? -6.546 13.013 6.509 1.00 94.31 232 VAL A CA 1
ATOM 1823 C C . VAL A 1 232 ? -6.952 14.466 6.227 1.00 94.31 232 VAL A C 1
ATOM 1825 O O . VAL A 1 232 ? -8.140 14.795 6.282 1.00 94.31 232 VAL A O 1
ATOM 1828 N N . MET A 1 233 ? -5.993 15.343 5.932 1.00 93.75 233 MET A N 1
ATOM 1829 C CA . MET A 1 233 ? -6.240 16.769 5.717 1.00 93.75 233 MET A CA 1
ATOM 1830 C C . MET A 1 233 ? -6.875 17.067 4.358 1.00 93.75 233 MET A C 1
ATOM 1832 O O . MET A 1 233 ? -7.821 17.851 4.304 1.00 93.75 233 MET A O 1
ATOM 1836 N N . PHE A 1 234 ? -6.395 16.438 3.281 1.00 93.44 234 PHE A N 1
ATOM 1837 C CA . PHE A 1 234 ? -6.721 16.857 1.911 1.00 93.44 234 PHE A CA 1
ATOM 1838 C C . PHE A 1 234 ? -7.470 15.795 1.104 1.00 93.44 234 PHE A C 1
ATOM 1840 O O . PHE A 1 234 ? -8.409 16.111 0.366 1.00 93.44 234 PHE A O 1
ATOM 1847 N N . MET A 1 235 ? -7.115 14.520 1.275 1.00 92.50 235 MET A N 1
ATOM 1848 C CA . MET A 1 235 ? -7.579 13.431 0.408 1.00 92.50 235 MET A CA 1
ATOM 1849 C C . MET A 1 235 ? -9.004 12.958 0.705 1.00 92.50 235 MET A C 1
ATOM 1851 O O . MET A 1 235 ? -9.488 12.041 0.049 1.00 92.50 235 MET A O 1
ATOM 1855 N N . GLY A 1 236 ? -9.699 13.572 1.666 1.00 88.75 236 GLY A N 1
ATOM 1856 C CA . GLY A 1 236 ? -11.142 13.391 1.854 1.00 88.75 236 GLY A CA 1
ATOM 1857 C C . GLY A 1 236 ? -12.001 14.217 0.887 1.00 88.75 236 GLY A C 1
ATOM 1858 O O . GLY A 1 236 ? -13.205 13.991 0.803 1.00 88.75 236 GLY A O 1
ATOM 1859 N N . SER A 1 237 ? -11.408 15.176 0.168 1.00 88.44 237 SER A N 1
ATOM 1860 C CA . SER A 1 237 ? -12.144 16.100 -0.702 1.00 88.44 237 SER A CA 1
ATOM 1861 C C . SER A 1 237 ? -12.468 15.506 -2.087 1.00 88.44 237 SER A C 1
ATOM 1863 O O . SER A 1 237 ? -11.779 14.592 -2.552 1.00 88.44 237 SER A O 1
ATOM 1865 N N . PRO A 1 238 ? -13.490 16.031 -2.794 1.00 90.25 238 PRO A N 1
ATOM 1866 C CA . PRO A 1 238 ? -13.832 15.620 -4.160 1.00 90.25 238 PRO A CA 1
ATOM 1867 C C . PRO A 1 238 ? -12.696 15.762 -5.181 1.00 90.25 238 PRO A C 1
ATOM 1869 O O . PRO A 1 238 ? -12.675 15.032 -6.170 1.00 90.25 238 PRO A O 1
ATOM 1872 N N . THR A 1 239 ? -11.743 16.664 -4.940 1.00 93.44 239 THR A N 1
ATOM 1873 C CA . THR A 1 239 ? -10.577 16.895 -5.806 1.00 93.44 239 THR A CA 1
ATOM 1874 C C . THR A 1 239 ? -9.757 15.622 -6.021 1.00 93.44 239 THR A C 1
ATOM 1876 O O . THR A 1 239 ? -9.200 15.412 -7.093 1.00 93.44 239 THR A O 1
ATOM 1879 N N . TYR A 1 240 ? -9.741 14.718 -5.037 1.00 94.12 240 TYR A N 1
ATOM 1880 C CA . TYR A 1 240 ? -8.986 13.466 -5.097 1.00 94.12 240 TYR A CA 1
ATOM 1881 C C . TYR A 1 240 ? -9.826 12.266 -5.554 1.00 94.12 240 TYR A C 1
ATOM 1883 O O . TYR A 1 240 ? -9.377 11.133 -5.403 1.00 94.12 240 TYR A O 1
ATOM 1891 N N . ARG A 1 241 ? -11.022 12.467 -6.129 1.00 94.94 241 ARG A N 1
ATOM 1892 C CA . ARG A 1 241 ? -11.934 11.376 -6.542 1.00 94.94 241 ARG A CA 1
ATOM 1893 C C . ARG A 1 241 ? -11.277 10.310 -7.411 1.00 94.94 241 ARG A C 1
ATOM 1895 O O . ARG A 1 241 ? -11.490 9.126 -7.170 1.00 94.94 241 ARG A O 1
ATOM 1902 N N . ALA A 1 242 ? -10.463 10.709 -8.387 1.00 95.94 242 ALA A N 1
ATOM 1903 C CA . ALA A 1 242 ? -9.765 9.760 -9.253 1.00 95.94 242 ALA A CA 1
ATOM 1904 C C . ALA A 1 242 ? -8.789 8.879 -8.453 1.00 95.94 242 ALA A C 1
ATOM 1906 O O . ALA A 1 242 ? -8.804 7.656 -8.567 1.00 95.94 242 ALA A O 1
ATOM 1907 N N . VAL A 1 243 ? -7.999 9.493 -7.569 1.00 96.62 243 VAL A N 1
ATOM 1908 C CA . VAL A 1 243 ? -7.040 8.783 -6.710 1.00 96.62 243 VAL A CA 1
ATOM 1909 C C . VAL A 1 243 ? -7.763 7.902 -5.686 1.00 96.62 243 VAL A C 1
ATOM 1911 O O . VAL A 1 243 ? -7.375 6.756 -5.467 1.00 96.62 243 VAL A O 1
ATOM 1914 N N . GLN A 1 244 ? -8.857 8.394 -5.102 1.00 96.31 244 GLN A N 1
ATOM 1915 C CA . GLN A 1 244 ? -9.728 7.613 -4.223 1.00 96.31 244 GLN A CA 1
ATOM 1916 C C . GLN A 1 244 ? -10.255 6.380 -4.958 1.00 96.31 244 GLN A C 1
ATOM 1918 O O . GLN A 1 244 ? -10.186 5.281 -4.420 1.00 96.31 244 GLN A O 1
ATOM 1923 N N . TRP A 1 245 ? -10.718 6.523 -6.201 1.00 96.69 245 TRP A N 1
ATOM 1924 C CA . TRP A 1 245 ? -11.212 5.403 -6.999 1.00 96.69 245 TRP A CA 1
ATOM 1925 C C . TRP A 1 245 ? -10.131 4.346 -7.274 1.00 96.69 245 TRP A C 1
ATOM 1927 O O . TRP A 1 245 ? -10.410 3.148 -7.147 1.00 96.69 245 TRP A O 1
ATOM 1937 N N . VAL A 1 246 ? -8.888 4.765 -7.542 1.00 97.62 246 VAL A N 1
ATOM 1938 C CA . VAL A 1 246 ? -7.734 3.848 -7.630 1.00 97.62 246 VAL A CA 1
ATOM 1939 C C . VAL A 1 246 ? -7.546 3.094 -6.313 1.00 97.62 246 VAL A C 1
ATOM 1941 O O . VAL A 1 246 ? -7.417 1.874 -6.316 1.00 97.62 246 VAL A O 1
ATOM 1944 N N . GLY A 1 247 ? -7.591 3.778 -5.167 1.00 96.25 247 GLY A N 1
ATOM 1945 C CA . GLY A 1 247 ? -7.457 3.129 -3.860 1.00 96.25 247 GLY A CA 1
ATOM 1946 C C . GLY A 1 247 ? -8.617 2.200 -3.496 1.00 96.25 247 GLY A C 1
ATOM 1947 O O . GLY A 1 247 ? -8.409 1.176 -2.840 1.00 96.25 247 GLY A O 1
ATOM 1948 N N . GLN A 1 248 ? -9.834 2.498 -3.951 1.00 94.94 248 GLN A N 1
ATOM 1949 C CA . GLN A 1 248 ? -10.990 1.609 -3.804 1.00 94.94 248 GLN A CA 1
ATOM 1950 C C . GLN A 1 248 ? -10.824 0.322 -4.614 1.00 94.94 248 GLN A C 1
ATOM 1952 O O . GLN A 1 248 ? -11.243 -0.740 -4.158 1.00 94.94 248 GLN A O 1
ATOM 1957 N N . ASN A 1 249 ? -10.160 0.420 -5.766 1.00 96.12 249 ASN A N 1
ATOM 1958 C CA . ASN A 1 249 ? -9.859 -0.682 -6.671 1.00 96.12 249 ASN A CA 1
ATOM 1959 C C . ASN A 1 249 ? -8.384 -1.098 -6.608 1.00 96.12 249 ASN A C 1
ATOM 1961 O O . ASN A 1 249 ? -7.841 -1.590 -7.593 1.00 96.12 249 ASN A O 1
ATOM 1965 N N . SER A 1 250 ? -7.733 -0.931 -5.452 1.00 95.31 250 SER A N 1
ATOM 1966 C CA . SER A 1 250 ? -6.276 -1.039 -5.336 1.00 95.31 250 SER A CA 1
ATOM 1967 C C . SER A 1 250 ? -5.715 -2.352 -5.880 1.00 95.31 250 SER A C 1
ATOM 1969 O O . SER A 1 250 ? -4.689 -2.334 -6.545 1.00 95.31 250 SER A O 1
ATOM 1971 N N . ILE A 1 251 ? -6.395 -3.484 -5.661 1.00 95.00 251 ILE A N 1
ATOM 1972 C CA . ILE A 1 251 ? -5.950 -4.791 -6.172 1.00 95.00 251 ILE A CA 1
ATOM 1973 C C . ILE A 1 251 ? -5.993 -4.879 -7.706 1.00 95.00 251 ILE A C 1
ATOM 1975 O O . ILE A 1 251 ? -5.105 -5.479 -8.300 1.00 95.00 251 ILE A O 1
ATOM 1979 N N . ALA A 1 252 ? -6.961 -4.221 -8.349 1.00 96.75 252 ALA A N 1
ATOM 1980 C CA . ALA A 1 252 ? -7.091 -4.188 -9.805 1.00 96.75 252 ALA A CA 1
ATOM 1981 C C . ALA A 1 252 ? -6.056 -3.279 -10.477 1.00 96.75 252 ALA A C 1
ATOM 1983 O O . ALA A 1 252 ? -5.815 -3.409 -11.668 1.00 96.75 252 ALA A O 1
ATOM 1984 N N . PHE A 1 253 ? -5.417 -2.391 -9.715 1.00 97.44 253 PHE A N 1
ATOM 1985 C CA . PHE A 1 253 ? -4.250 -1.636 -10.163 1.00 97.44 253 PHE A CA 1
ATOM 1986 C C . PHE A 1 253 ? -2.940 -2.337 -9.798 1.00 97.44 253 PHE A C 1
ATOM 1988 O O . PHE A 1 253 ? -2.021 -2.413 -10.607 1.00 97.44 253 PHE A O 1
ATOM 1995 N N . TYR A 1 254 ? -2.857 -2.887 -8.590 1.00 95.56 254 TYR A N 1
ATOM 1996 C CA . TYR A 1 254 ? -1.647 -3.502 -8.061 1.00 95.56 254 TYR A CA 1
ATOM 1997 C C . TYR A 1 254 ? -1.322 -4.857 -8.688 1.00 95.56 254 TYR A C 1
ATOM 1999 O O . TYR A 1 254 ? -0.166 -5.125 -8.977 1.00 95.56 254 TYR A O 1
ATOM 2007 N N . ALA A 1 255 ? -2.288 -5.742 -8.895 1.00 94.56 255 ALA A N 1
ATOM 2008 C CA . ALA A 1 255 ? -1.956 -7.076 -9.379 1.00 94.56 255 ALA A CA 1
ATOM 2009 C C . ALA A 1 255 ? -1.544 -7.100 -10.872 1.00 94.56 255 ALA A C 1
ATOM 2011 O O . ALA A 1 255 ? -0.511 -7.694 -11.175 1.00 94.56 255 ALA A O 1
ATOM 2012 N N . PRO A 1 256 ? -2.241 -6.409 -11.799 1.00 95.00 256 PRO A N 1
ATOM 2013 C CA . PRO A 1 256 ? -1.909 -6.477 -13.224 1.00 95.00 256 PRO A CA 1
ATOM 2014 C C . PRO A 1 256 ? -0.733 -5.605 -13.672 1.00 95.00 256 PRO A C 1
ATOM 2016 O O . PRO A 1 256 ? -0.102 -5.950 -14.668 1.00 95.00 256 PRO A O 1
ATOM 2019 N N . HIS A 1 257 ? -0.440 -4.479 -13.003 1.00 94.56 257 HIS A N 1
ATOM 2020 C CA . HIS A 1 257 ? 0.440 -3.448 -13.583 1.00 94.56 257 HIS A CA 1
ATOM 2021 C C . HIS A 1 257 ? 1.799 -3.980 -14.050 1.00 94.56 257 HIS A C 1
ATOM 2023 O O . HIS A 1 257 ? 2.209 -3.732 -15.181 1.00 94.56 257 HIS A O 1
ATOM 2029 N N . ALA A 1 258 ? 2.475 -4.751 -13.197 1.00 90.62 258 ALA A N 1
ATOM 2030 C CA . ALA A 1 258 ? 3.790 -5.281 -13.504 1.00 90.62 258 ALA A CA 1
ATOM 2031 C C . ALA A 1 258 ? 3.724 -6.364 -14.584 1.00 90.62 258 ALA A C 1
ATOM 2033 O O . ALA A 1 258 ? 4.561 -6.361 -15.478 1.00 90.62 258 ALA A O 1
ATOM 2034 N N . ALA A 1 259 ? 2.716 -7.245 -14.558 1.00 90.00 259 ALA A N 1
ATOM 2035 C CA . ALA A 1 259 ? 2.521 -8.247 -15.606 1.00 90.00 259 ALA A CA 1
ATOM 2036 C C . ALA A 1 259 ? 2.343 -7.590 -16.986 1.00 90.00 259 ALA A C 1
ATOM 2038 O O . ALA A 1 259 ? 2.981 -8.002 -17.951 1.00 90.00 259 ALA A O 1
ATOM 2039 N N . ILE A 1 260 ? 1.560 -6.509 -17.063 1.00 92.56 260 ILE A N 1
ATOM 2040 C CA . ILE A 1 260 ? 1.391 -5.729 -18.297 1.00 92.56 260 ILE A CA 1
ATOM 2041 C C . ILE A 1 260 ? 2.732 -5.142 -18.749 1.00 92.56 260 ILE A C 1
ATOM 2043 O O . ILE A 1 260 ? 3.107 -5.293 -19.908 1.00 92.56 260 ILE A O 1
ATOM 2047 N N . MET A 1 261 ? 3.478 -4.502 -17.843 1.00 91.69 261 MET A N 1
ATOM 2048 C CA . MET A 1 261 ? 4.783 -3.915 -18.166 1.00 91.69 261 MET A CA 1
ATOM 2049 C C . MET A 1 261 ? 5.790 -4.967 -18.651 1.00 91.69 261 MET A C 1
ATOM 2051 O O . MET A 1 261 ? 6.514 -4.713 -19.610 1.00 91.69 261 MET A O 1
ATOM 2055 N N . LEU A 1 262 ? 5.802 -6.157 -18.047 1.00 87.81 262 LEU A N 1
ATOM 2056 C CA . LEU A 1 262 ? 6.693 -7.256 -18.430 1.00 87.81 262 LEU A CA 1
ATOM 2057 C C . LEU A 1 262 ? 6.423 -7.782 -19.847 1.00 87.81 262 LEU A C 1
ATOM 2059 O O . LEU A 1 262 ? 7.360 -8.240 -20.492 1.00 87.81 262 LEU A O 1
ATOM 2063 N N . VAL A 1 263 ? 5.190 -7.673 -20.352 1.00 89.06 263 VAL A N 1
ATOM 2064 C CA . VAL A 1 263 ? 4.844 -8.023 -21.743 1.00 89.06 263 VAL A CA 1
ATOM 2065 C C . VAL A 1 263 ? 5.106 -6.857 -22.698 1.00 89.06 263 VAL A C 1
ATOM 2067 O O . VAL A 1 263 ? 5.704 -7.026 -23.759 1.00 89.06 263 VAL A O 1
ATOM 2070 N N . VAL A 1 264 ? 4.659 -5.656 -22.329 1.00 91.50 264 VAL A N 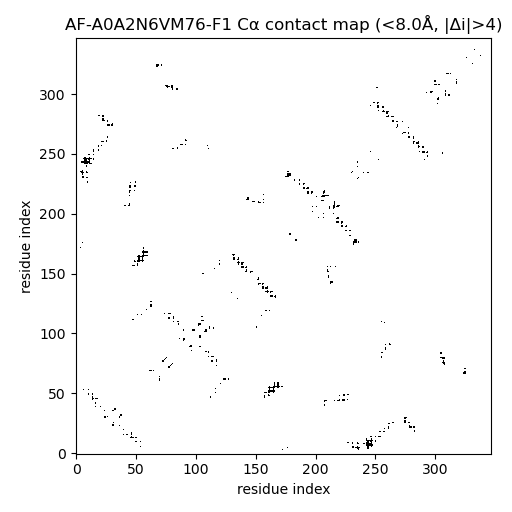1
ATOM 2071 C CA . VAL A 1 264 ? 4.671 -4.479 -23.208 1.00 91.50 264 VAL A CA 1
ATOM 2072 C C . VAL A 1 264 ? 6.088 -3.958 -23.437 1.00 91.50 264 VAL A C 1
ATOM 2074 O O . VAL A 1 264 ? 6.440 -3.608 -24.562 1.00 91.50 264 VAL A O 1
ATOM 2077 N N . MET A 1 265 ? 6.921 -3.895 -22.396 1.00 91.19 265 MET A N 1
ATOM 2078 C CA . MET A 1 265 ? 8.239 -3.264 -22.505 1.00 91.19 265 MET A CA 1
ATOM 2079 C C . MET A 1 265 ? 9.176 -3.991 -23.487 1.00 91.19 265 MET A C 1
ATOM 2081 O O . MET A 1 265 ? 9.781 -3.302 -24.311 1.00 91.19 265 MET A O 1
ATOM 2085 N N . PRO A 1 266 ? 9.296 -5.337 -23.487 1.00 89.50 266 PRO A N 1
ATOM 2086 C CA . PRO A 1 266 ? 10.068 -6.048 -24.510 1.00 89.50 266 PRO A CA 1
ATOM 2087 C C . PRO A 1 266 ? 9.552 -5.819 -25.938 1.00 89.50 266 PRO A C 1
ATOM 2089 O O . PRO A 1 266 ? 10.352 -5.613 -26.851 1.00 89.50 266 PRO A O 1
ATOM 2092 N N . ALA A 1 267 ? 8.230 -5.785 -26.136 1.00 91.12 267 ALA A N 1
ATOM 2093 C CA . ALA A 1 267 ? 7.626 -5.525 -27.445 1.00 91.12 267 ALA A CA 1
ATOM 2094 C C . ALA A 1 267 ? 7.967 -4.116 -27.970 1.00 91.12 267 ALA A C 1
ATOM 2096 O O . ALA A 1 267 ? 8.345 -3.945 -29.124 1.00 91.12 267 ALA A O 1
ATOM 2097 N N . LEU A 1 268 ? 7.920 -3.094 -27.111 1.00 93.44 268 LEU A N 1
ATOM 2098 C CA . LEU A 1 268 ? 8.292 -1.730 -27.503 1.00 93.44 268 LEU A CA 1
ATOM 2099 C C . LEU A 1 268 ? 9.792 -1.593 -27.805 1.00 93.44 268 LEU A C 1
ATOM 2101 O O . LEU A 1 268 ? 10.172 -0.872 -28.726 1.00 93.44 268 LEU A O 1
ATOM 2105 N N . ARG A 1 269 ? 10.651 -2.298 -27.058 1.00 91.31 269 ARG A N 1
ATOM 2106 C CA . ARG A 1 269 ? 12.103 -2.312 -27.311 1.00 91.31 269 ARG A CA 1
ATOM 2107 C C . ARG A 1 269 ? 12.451 -2.982 -28.632 1.00 91.31 269 ARG A C 1
ATOM 2109 O O . ARG A 1 269 ? 13.280 -2.463 -29.369 1.00 91.31 269 ARG A O 1
ATOM 2116 N N . THR A 1 270 ? 11.820 -4.114 -28.937 1.00 92.06 270 THR A N 1
ATOM 2117 C CA . THR A 1 270 ? 12.018 -4.808 -30.222 1.00 92.06 270 THR A CA 1
ATOM 2118 C C . THR A 1 270 ? 11.529 -3.969 -31.402 1.00 92.06 270 THR A C 1
ATOM 2120 O O . THR A 1 270 ? 12.122 -4.031 -32.472 1.00 92.06 270 THR A O 1
ATOM 2123 N N . ALA A 1 271 ? 10.540 -3.097 -31.187 1.00 93.81 271 ALA A N 1
ATOM 2124 C CA . ALA A 1 271 ? 10.117 -2.080 -32.150 1.00 93.81 271 ALA A CA 1
ATOM 2125 C C . ALA A 1 271 ? 11.068 -0.861 -32.258 1.00 93.81 271 ALA A C 1
ATOM 2127 O O . ALA A 1 271 ? 10.747 0.102 -32.949 1.00 93.81 271 ALA A O 1
ATOM 2128 N N . GLY A 1 272 ? 12.220 -0.867 -31.576 1.00 93.69 272 GLY A N 1
ATOM 2129 C CA . GLY A 1 272 ? 13.236 0.188 -31.655 1.00 93.69 272 GLY A CA 1
ATOM 2130 C C . GLY A 1 272 ? 12.975 1.417 -30.777 1.00 93.69 272 GLY A C 1
ATOM 2131 O O . GLY A 1 272 ? 13.664 2.427 -30.920 1.00 93.69 272 GLY A O 1
ATOM 2132 N N . MET A 1 273 ? 11.998 1.373 -29.864 1.00 93.00 273 MET A N 1
ATOM 2133 C CA . MET A 1 273 ? 11.701 2.504 -28.982 1.00 93.00 273 MET A CA 1
ATOM 2134 C C . MET A 1 273 ? 12.776 2.669 -27.897 1.00 93.00 273 MET A C 1
ATOM 2136 O O . MET A 1 273 ? 13.130 1.717 -27.200 1.00 93.00 273 MET A O 1
ATOM 2140 N N . GLY A 1 274 ? 13.250 3.904 -27.709 1.00 90.44 274 GLY A N 1
ATOM 2141 C CA . GLY A 1 274 ? 14.234 4.230 -26.675 1.00 90.44 274 GLY A CA 1
ATOM 2142 C C . GLY A 1 274 ? 13.707 4.026 -25.241 1.00 90.44 274 GLY A C 1
ATOM 2143 O O . GLY A 1 274 ? 12.492 4.072 -25.015 1.00 90.44 274 GLY A O 1
ATOM 2144 N N . PRO A 1 275 ? 14.591 3.858 -24.236 1.00 86.69 275 PRO A N 1
ATOM 2145 C CA . PRO A 1 275 ? 14.206 3.461 -22.878 1.00 86.69 275 PRO A CA 1
ATOM 2146 C C . PRO A 1 275 ? 13.170 4.381 -22.222 1.00 86.69 275 PRO A C 1
ATOM 2148 O O . PRO A 1 275 ? 12.204 3.901 -21.631 1.00 86.69 275 PRO A O 1
ATOM 2151 N N . VAL A 1 276 ? 13.316 5.699 -22.366 1.00 86.94 276 VAL A N 1
ATOM 2152 C CA . VAL A 1 276 ? 12.372 6.677 -21.798 1.00 86.94 276 VAL A CA 1
ATOM 2153 C C . VAL A 1 276 ? 10.979 6.533 -22.419 1.00 86.94 276 VAL A C 1
ATOM 2155 O O . VAL A 1 276 ? 9.987 6.492 -21.693 1.00 86.94 276 VAL A O 1
ATOM 2158 N N . GLY A 1 277 ? 10.897 6.382 -23.746 1.00 89.88 277 GLY A N 1
ATOM 2159 C CA . GLY A 1 277 ? 9.630 6.151 -24.445 1.00 89.88 277 GLY A CA 1
ATOM 2160 C C . GLY A 1 277 ? 8.954 4.861 -23.982 1.00 89.88 277 GLY A C 1
ATOM 2161 O O . GLY A 1 277 ? 7.770 4.870 -23.647 1.00 89.88 277 GLY A O 1
ATOM 2162 N N . VAL A 1 278 ? 9.732 3.780 -23.850 1.00 91.75 278 VAL A N 1
ATOM 2163 C CA . VAL A 1 278 ? 9.247 2.490 -23.336 1.00 91.75 278 VAL A CA 1
ATOM 2164 C C . VAL A 1 278 ? 8.654 2.640 -21.932 1.00 91.75 278 VAL A C 1
ATOM 2166 O O . VAL A 1 278 ? 7.580 2.099 -21.676 1.00 91.75 278 VAL A O 1
ATOM 2169 N N . ALA A 1 279 ? 9.308 3.390 -21.032 1.00 89.56 279 ALA A N 1
ATOM 2170 C CA . ALA A 1 279 ? 8.814 3.615 -19.669 1.00 89.56 279 ALA A CA 1
ATOM 2171 C C . ALA A 1 279 ? 7.447 4.312 -19.670 1.00 89.56 279 ALA A C 1
ATOM 2173 O O . ALA A 1 279 ? 6.511 3.848 -19.018 1.00 89.56 279 ALA A O 1
ATOM 2174 N N . TRP A 1 280 ? 7.326 5.415 -20.413 1.00 91.12 280 TRP A N 1
ATOM 2175 C CA . TRP A 1 280 ? 6.106 6.219 -20.454 1.00 91.12 280 TRP A CA 1
ATOM 2176 C C . TRP A 1 280 ? 4.943 5.478 -21.104 1.00 91.12 280 TRP A C 1
ATOM 2178 O O . TRP A 1 280 ? 3.847 5.456 -20.546 1.00 91.12 280 TRP A O 1
ATOM 2188 N N . VAL A 1 281 ? 5.175 4.829 -22.246 1.00 94.38 281 VAL A N 1
ATOM 2189 C CA . VAL A 1 281 ? 4.127 4.068 -22.936 1.00 94.38 281 VAL A CA 1
ATOM 2190 C C . VAL A 1 281 ? 3.684 2.880 -22.081 1.00 94.38 281 VAL A C 1
ATOM 2192 O O . VAL A 1 281 ? 2.483 2.670 -21.920 1.00 94.38 281 VAL A O 1
ATOM 2195 N N . ALA A 1 282 ? 4.614 2.148 -21.456 1.00 93.56 282 ALA A N 1
ATOM 2196 C CA . ALA A 1 282 ? 4.268 1.045 -20.560 1.00 93.56 282 ALA A CA 1
ATOM 2197 C C . ALA A 1 282 ? 3.510 1.517 -19.307 1.00 93.56 282 ALA A C 1
ATOM 2199 O O . ALA A 1 282 ? 2.554 0.862 -18.895 1.00 93.56 282 ALA A O 1
ATOM 2200 N N . LEU A 1 283 ? 3.883 2.666 -18.729 1.00 94.31 283 LEU A N 1
ATOM 2201 C CA . LEU A 1 283 ? 3.158 3.290 -17.620 1.00 94.31 283 LEU A CA 1
ATOM 2202 C C . LEU A 1 283 ? 1.719 3.632 -18.015 1.00 94.31 283 LEU A C 1
ATOM 2204 O O . LEU A 1 283 ? 0.784 3.235 -17.321 1.00 94.31 283 LEU A O 1
ATOM 2208 N N . VAL A 1 284 ? 1.533 4.339 -19.131 1.00 96.75 284 VAL A N 1
ATOM 2209 C CA . VAL A 1 284 ? 0.206 4.754 -19.604 1.00 96.75 284 VAL A CA 1
ATOM 2210 C C . VAL A 1 284 ? -0.652 3.537 -19.939 1.00 96.75 284 VAL A C 1
ATOM 2212 O O . VAL A 1 284 ? -1.774 3.439 -19.446 1.00 96.75 284 VAL A O 1
ATOM 2215 N N . LEU A 1 285 ? -0.125 2.578 -20.706 1.00 96.62 285 LEU A N 1
ATOM 2216 C CA . LEU A 1 285 ? -0.852 1.353 -21.047 1.00 96.62 285 LEU A CA 1
ATOM 2217 C C . LEU A 1 285 ? -1.217 0.548 -19.801 1.00 96.62 285 LEU A C 1
ATOM 2219 O O . LEU A 1 285 ? -2.348 0.081 -19.687 1.00 96.62 285 LEU A O 1
ATOM 2223 N N . SER A 1 286 ? -0.303 0.438 -18.835 1.00 96.31 286 SER A N 1
ATOM 2224 C CA . SER A 1 286 ? -0.596 -0.216 -17.565 1.00 96.31 286 SER A CA 1
ATOM 2225 C C . SER A 1 286 ? -1.735 0.481 -16.821 1.00 96.31 286 SER A C 1
ATOM 2227 O O . SER A 1 286 ? -2.675 -0.192 -16.410 1.00 96.31 286 SER A O 1
ATOM 2229 N 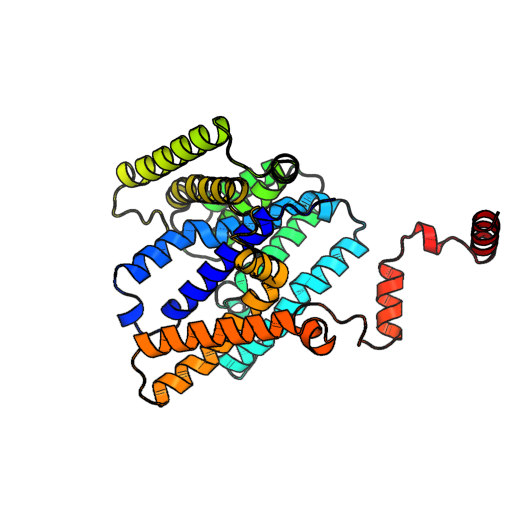N . LEU A 1 287 ? -1.706 1.810 -16.684 1.00 97.81 287 LEU A N 1
ATOM 2230 C CA . LEU A 1 287 ? -2.769 2.558 -16.007 1.00 97.81 287 LEU A CA 1
ATOM 2231 C C . LEU A 1 287 ? -4.119 2.424 -16.722 1.00 97.81 287 LEU A C 1
ATOM 2233 O O . LEU A 1 287 ? -5.138 2.248 -16.054 1.00 97.81 287 LEU A O 1
ATOM 2237 N N . VAL A 1 288 ? -4.127 2.465 -18.057 1.00 97.94 288 VAL A N 1
ATOM 2238 C CA . VAL A 1 288 ? -5.340 2.296 -18.870 1.00 97.94 288 VAL A CA 1
ATOM 2239 C C . VAL A 1 288 ? -5.920 0.899 -18.683 1.00 97.94 288 VAL A C 1
ATOM 2241 O O . VAL A 1 288 ? -7.089 0.776 -18.329 1.00 97.94 288 VAL A O 1
ATOM 2244 N N . VAL A 1 289 ? -5.119 -0.156 -18.852 1.00 97.62 289 VAL A N 1
ATOM 2245 C CA . VAL A 1 289 ? -5.597 -1.540 -18.720 1.00 97.62 289 VAL A CA 1
ATOM 2246 C C . VAL A 1 289 ? -6.055 -1.826 -17.289 1.00 97.62 289 VAL A C 1
ATOM 2248 O O . VAL A 1 289 ? -7.139 -2.375 -17.104 1.00 97.62 289 VAL A O 1
ATOM 2251 N N . CYS A 1 290 ? -5.305 -1.396 -16.269 1.00 97.69 290 CYS A N 1
ATOM 2252 C CA . CYS A 1 290 ? -5.732 -1.488 -14.870 1.00 97.69 290 CYS A CA 1
ATOM 2253 C C . CYS A 1 290 ? -7.058 -0.750 -14.626 1.00 97.69 290 CYS A C 1
ATOM 2255 O O . CYS A 1 290 ? -7.946 -1.269 -13.950 1.00 97.69 290 CYS A O 1
ATOM 2257 N N . GLY A 1 291 ? -7.217 0.446 -15.201 1.00 97.56 291 GLY A N 1
ATOM 2258 C CA . GLY A 1 291 ? -8.446 1.230 -15.119 1.00 97.56 291 GLY A CA 1
ATOM 2259 C C . GLY A 1 291 ? -9.634 0.536 -15.785 1.00 97.56 291 GLY A C 1
ATOM 2260 O O . GLY A 1 291 ? -10.714 0.476 -15.200 1.00 97.56 291 GLY A O 1
ATOM 2261 N N . LEU A 1 292 ? -9.437 -0.057 -16.963 1.00 97.56 292 LEU A N 1
ATOM 2262 C CA . LEU A 1 292 ? -10.467 -0.842 -17.644 1.00 97.56 292 LEU A CA 1
ATOM 2263 C C . LEU A 1 292 ? -10.848 -2.074 -16.817 1.00 97.56 292 LEU A C 1
ATOM 2265 O O . LEU A 1 292 ? -12.028 -2.278 -16.541 1.00 97.56 292 LEU A O 1
ATOM 2269 N N . LEU A 1 293 ? -9.867 -2.848 -16.341 1.00 97.06 293 LEU A N 1
ATOM 2270 C CA . LEU A 1 293 ? -10.109 -4.002 -15.471 1.00 97.06 293 LEU A CA 1
ATOM 2271 C C . LEU A 1 293 ? -10.904 -3.601 -14.225 1.00 97.06 293 LEU A C 1
ATOM 2273 O O . LEU A 1 293 ? -11.884 -4.264 -13.896 1.00 97.06 293 LEU A O 1
ATOM 2277 N N . ALA A 1 294 ? -10.540 -2.490 -13.577 1.00 96.94 294 ALA A N 1
ATOM 2278 C CA . ALA A 1 294 ? -11.257 -1.938 -12.431 1.00 96.94 294 ALA A CA 1
ATOM 2279 C C . ALA A 1 294 ? -12.698 -1.508 -12.776 1.00 96.94 294 ALA A C 1
ATOM 2281 O O . ALA A 1 294 ? -13.621 -1.787 -12.010 1.00 96.94 294 ALA A O 1
ATOM 2282 N N . ALA A 1 295 ? -12.915 -0.867 -13.928 1.00 96.50 295 ALA A N 1
ATOM 2283 C CA . ALA A 1 295 ? -14.237 -0.434 -14.382 1.00 96.50 295 ALA A CA 1
ATOM 2284 C C . ALA A 1 295 ? -15.161 -1.618 -14.727 1.00 96.50 295 ALA A C 1
ATOM 2286 O O . ALA A 1 295 ? -16.361 -1.572 -14.445 1.00 96.50 295 ALA A O 1
ATOM 2287 N N . PHE A 1 296 ? -14.603 -2.702 -15.272 1.00 96.19 296 PHE A N 1
ATOM 2288 C CA . PHE A 1 296 ? -15.343 -3.898 -15.680 1.00 96.19 296 PHE A CA 1
ATOM 2289 C C . PHE A 1 296 ? -15.482 -4.967 -14.588 1.00 96.19 296 PHE A C 1
ATOM 2291 O O . PHE A 1 296 ? -16.062 -6.018 -14.851 1.00 96.19 296 PHE A O 1
ATOM 2298 N N . ARG A 1 297 ? -15.070 -4.698 -13.340 1.00 93.25 297 ARG A N 1
ATOM 2299 C CA . ARG A 1 297 ? -15.229 -5.640 -12.209 1.00 93.25 297 ARG A CA 1
ATOM 2300 C C . ARG A 1 297 ? -16.669 -6.034 -11.884 1.00 93.25 297 ARG A C 1
ATOM 2302 O O . ARG A 1 297 ? -16.885 -6.965 -11.126 1.00 93.25 297 ARG A O 1
ATOM 2309 N N . LYS A 1 298 ? -17.676 -5.353 -12.438 1.00 90.62 298 LYS A N 1
ATOM 2310 C CA . LYS A 1 298 ? -19.069 -5.818 -12.335 1.00 90.62 298 LYS A CA 1
ATOM 2311 C C . LYS A 1 298 ? -19.299 -7.134 -13.086 1.00 90.62 298 LYS A C 1
ATOM 2313 O O . LYS A 1 298 ? -20.247 -7.844 -12.770 1.00 90.62 298 LYS A O 1
ATOM 2318 N N . ASN A 1 299 ? -18.461 -7.450 -14.074 1.00 92.88 299 ASN A N 1
ATOM 2319 C CA . ASN A 1 299 ? -18.477 -8.737 -14.751 1.00 92.88 299 ASN A CA 1
ATOM 2320 C C . ASN A 1 299 ? -17.827 -9.799 -13.839 1.00 92.88 299 ASN A C 1
ATOM 2322 O O . ASN A 1 299 ? -16.648 -9.648 -13.505 1.00 92.88 299 ASN A O 1
ATOM 2326 N N . PRO A 1 300 ? -18.539 -10.886 -13.480 1.00 90.25 300 PRO A N 1
ATOM 2327 C CA . PRO A 1 300 ? -18.018 -11.925 -12.594 1.00 90.25 300 PRO A CA 1
ATOM 2328 C C . PRO A 1 300 ? -16.689 -12.533 -13.058 1.00 90.25 300 PRO A C 1
ATOM 2330 O O . PRO A 1 300 ? -15.846 -12.859 -12.228 1.00 90.25 300 PRO A O 1
ATOM 2333 N N . TRP A 1 301 ? -16.472 -12.662 -14.369 1.00 91.38 301 TRP A N 1
ATOM 2334 C CA . TRP A 1 301 ? -15.244 -13.234 -14.928 1.00 91.38 301 TRP A CA 1
ATOM 2335 C C . TRP A 1 301 ? -14.036 -12.315 -14.756 1.00 91.38 301 TRP A C 1
ATOM 2337 O O . TRP A 1 301 ? -12.932 -12.784 -14.497 1.00 91.38 301 TRP A O 1
ATOM 2347 N N . VAL A 1 302 ? -14.248 -11.001 -14.857 1.00 93.12 302 VAL A N 1
ATOM 2348 C CA . VAL A 1 302 ? -13.200 -10.011 -14.584 1.00 93.12 302 VAL A CA 1
ATOM 2349 C C . VAL A 1 302 ? -12.936 -9.946 -13.083 1.00 93.12 302 VAL A C 1
ATOM 2351 O O . VAL A 1 302 ? -11.783 -9.912 -12.664 1.00 93.12 302 VAL A O 1
ATOM 2354 N N . ASP A 1 303 ? -13.987 -9.977 -12.258 1.00 93.44 303 ASP A N 1
ATOM 2355 C CA . ASP A 1 303 ? -13.830 -9.961 -10.802 1.00 93.44 303 ASP A CA 1
ATOM 2356 C C . ASP A 1 303 ? -13.139 -11.221 -10.272 1.00 93.44 303 ASP A C 1
ATOM 2358 O O . ASP A 1 303 ? -12.383 -11.136 -9.306 1.00 93.44 303 ASP A O 1
ATOM 2362 N N . ALA A 1 304 ? -13.303 -12.358 -10.958 1.00 93.75 304 ALA A N 1
ATOM 2363 C CA . ALA A 1 304 ? -12.595 -13.601 -10.671 1.00 93.75 304 ALA A CA 1
ATOM 2364 C C . ALA A 1 304 ? -11.067 -13.456 -10.739 1.00 93.75 304 ALA A C 1
ATOM 2366 O O . ALA A 1 304 ? -10.366 -14.260 -10.138 1.00 93.75 304 ALA A O 1
ATOM 2367 N N . LEU A 1 305 ? -10.519 -12.438 -11.413 1.00 93.88 305 LEU A N 1
ATOM 2368 C CA . LEU A 1 305 ? -9.076 -12.162 -11.391 1.00 93.88 305 LEU A CA 1
ATOM 2369 C C . LEU A 1 305 ? -8.605 -11.550 -10.063 1.00 93.88 305 LEU A C 1
ATOM 2371 O O . LEU A 1 305 ? -7.408 -11.519 -9.781 1.00 93.88 305 LEU A O 1
ATOM 2375 N N . PHE A 1 306 ? -9.527 -11.025 -9.257 1.00 94.69 306 PHE A N 1
ATOM 2376 C CA . PHE A 1 306 ? -9.218 -10.221 -8.074 1.00 94.69 306 PHE A CA 1
ATOM 2377 C C . PHE A 1 306 ? -9.843 -10.764 -6.788 1.00 94.69 306 PHE A C 1
ATOM 2379 O O . PHE A 1 306 ? -9.340 -10.482 -5.701 1.00 94.69 306 PHE A O 1
ATOM 2386 N N . VAL A 1 307 ? -10.935 -11.520 -6.893 1.00 93.88 307 VAL A N 1
ATOM 2387 C CA . VAL A 1 307 ? -11.676 -12.095 -5.769 1.00 93.88 307 VAL A CA 1
ATOM 2388 C C . VAL A 1 307 ? -12.143 -13.500 -6.137 1.00 93.88 307 VAL A C 1
ATOM 2390 O O . VAL A 1 307 ? -12.527 -13.756 -7.274 1.00 93.88 307 VAL A O 1
ATOM 2393 N N . PHE A 1 308 ? -12.133 -14.419 -5.170 1.00 91.62 308 PHE A N 1
ATOM 2394 C CA . PHE A 1 308 ? -12.614 -15.780 -5.400 1.00 91.62 308 PHE A CA 1
ATOM 2395 C C . PHE A 1 308 ? -14.090 -15.797 -5.860 1.00 91.62 308 PHE A C 1
ATOM 2397 O O . PHE A 1 308 ? -14.967 -15.298 -5.139 1.00 91.62 308 PHE A O 1
ATOM 2404 N N . PRO A 1 309 ? -14.405 -16.391 -7.027 1.00 89.38 309 PRO A N 1
ATOM 2405 C CA . PRO A 1 309 ? -15.699 -16.211 -7.679 1.00 89.38 309 PRO A CA 1
ATOM 2406 C C . PRO A 1 309 ? -16.771 -17.199 -7.185 1.00 89.38 309 PRO A C 1
ATOM 2408 O O . PRO A 1 309 ? -17.250 -18.039 -7.942 1.00 89.38 309 PRO A O 1
ATOM 2411 N N . LEU A 1 310 ? -17.244 -17.069 -5.938 1.00 82.88 310 LEU A N 1
ATOM 2412 C CA . LEU A 1 310 ? -18.319 -17.929 -5.384 1.00 82.88 310 LEU A CA 1
ATOM 2413 C C . LEU A 1 310 ? -19.589 -18.022 -6.249 1.00 82.88 310 LEU A C 1
ATOM 2415 O O . LEU A 1 310 ? -20.385 -18.943 -6.077 1.00 82.88 310 LEU A O 1
ATOM 2419 N N . GLN A 1 311 ? -19.830 -17.031 -7.107 1.00 77.31 311 GLN A N 1
ATOM 2420 C CA . GLN A 1 311 ? -21.010 -16.963 -7.967 1.00 77.31 311 GLN A CA 1
ATOM 2421 C C . GLN A 1 311 ? -20.900 -17.852 -9.213 1.00 77.31 311 GLN A C 1
ATOM 2423 O O . GLN A 1 311 ? -21.932 -18.259 -9.737 1.00 77.31 311 GLN A O 1
ATOM 2428 N N . ILE A 1 312 ? -19.679 -18.146 -9.667 1.00 80.38 312 ILE A N 1
ATOM 2429 C CA . ILE A 1 312 ? -19.401 -18.888 -10.910 1.00 80.38 312 ILE A CA 1
ATOM 2430 C C . ILE A 1 312 ? -19.062 -20.353 -10.607 1.00 80.38 312 ILE A C 1
ATOM 2432 O O . ILE A 1 312 ? -19.265 -21.240 -11.430 1.00 80.38 312 ILE A O 1
ATOM 2436 N N . VAL A 1 313 ? -18.545 -20.620 -9.407 1.00 83.62 313 VAL A N 1
ATOM 2437 C CA . VAL A 1 313 ? -18.121 -21.958 -8.986 1.00 83.62 313 VAL A CA 1
ATOM 2438 C C . VAL A 1 313 ? -19.347 -22.888 -8.813 1.00 83.62 313 VAL A C 1
ATOM 2440 O O . VAL A 1 313 ? -20.408 -22.420 -8.382 1.00 83.62 313 VAL A O 1
ATOM 2443 N N . PRO A 1 314 ? -19.232 -24.206 -9.105 1.00 82.75 314 PRO A N 1
ATOM 2444 C CA . PRO A 1 314 ? -20.347 -25.151 -9.035 1.00 82.75 314 PRO A CA 1
ATOM 2445 C C . PRO A 1 314 ? -21.144 -25.125 -7.714 1.00 82.75 314 PRO A C 1
ATOM 2447 O O . PRO A 1 314 ? -20.556 -24.926 -6.642 1.00 82.75 314 PRO A O 1
ATOM 2450 N N . PRO A 1 315 ? -22.463 -25.428 -7.742 1.00 81.44 315 PRO A N 1
ATOM 2451 C CA . PRO A 1 315 ? -23.345 -25.330 -6.574 1.00 81.44 315 PRO A CA 1
ATOM 2452 C C . PRO A 1 315 ? -22.849 -26.076 -5.330 1.00 81.44 315 PRO A C 1
ATOM 2454 O O . PRO A 1 315 ? -22.994 -25.559 -4.227 1.00 81.44 315 PRO A O 1
ATOM 2457 N N . ARG A 1 316 ? -22.210 -27.243 -5.507 1.00 80.00 316 ARG A N 1
ATOM 2458 C CA . ARG A 1 316 ? -21.655 -28.067 -4.413 1.00 80.00 316 ARG A CA 1
ATOM 2459 C C . ARG A 1 316 ? -20.544 -27.365 -3.631 1.00 80.00 316 ARG A C 1
ATOM 2461 O O . ARG A 1 316 ? -20.473 -27.456 -2.411 1.00 80.00 316 ARG A O 1
ATOM 2468 N N . VAL A 1 317 ? -19.673 -26.643 -4.329 1.00 78.94 317 VAL A N 1
ATOM 2469 C CA . VAL A 1 317 ? -18.580 -25.895 -3.695 1.00 78.94 317 VAL A CA 1
ATOM 2470 C C . VAL A 1 317 ? -19.138 -24.631 -3.040 1.00 78.94 317 VAL A C 1
ATOM 2472 O O . VAL A 1 317 ? -18.748 -24.267 -1.932 1.00 78.94 317 VAL A O 1
ATOM 2475 N N . ARG A 1 318 ? -20.117 -23.983 -3.685 1.00 82.00 318 ARG A N 1
ATOM 2476 C CA . ARG A 1 318 ? -20.817 -22.823 -3.121 1.00 82.00 318 ARG A CA 1
ATOM 2477 C C . ARG A 1 318 ? -21.561 -23.169 -1.828 1.00 82.00 318 ARG A C 1
ATOM 2479 O O . ARG A 1 318 ? -21.526 -22.367 -0.896 1.00 82.00 318 ARG A O 1
ATOM 2486 N N . SER A 1 319 ? -22.230 -24.323 -1.763 1.00 79.12 319 SER A N 1
ATOM 2487 C CA . SER A 1 319 ? -22.917 -24.789 -0.552 1.00 79.12 319 SER A CA 1
ATOM 2488 C C . SER A 1 319 ? -21.928 -25.099 0.567 1.00 79.12 319 SER A C 1
ATOM 2490 O O . SER A 1 319 ? -22.129 -24.610 1.672 1.00 79.12 319 SER A O 1
ATOM 2492 N N . PHE A 1 320 ? -20.819 -25.779 0.261 1.00 81.75 320 PHE A N 1
ATOM 2493 C CA . PHE A 1 320 ? -19.749 -26.068 1.222 1.00 81.75 320 PHE A CA 1
ATOM 2494 C C . PHE A 1 320 ? -19.202 -24.798 1.894 1.00 81.75 320 PHE A C 1
ATOM 2496 O O . PHE A 1 320 ? -19.161 -24.697 3.120 1.00 81.75 320 PHE A O 1
ATOM 2503 N N . PHE A 1 321 ? -18.848 -23.776 1.107 1.00 79.44 321 PHE A N 1
ATOM 2504 C CA . PHE A 1 321 ? -18.356 -22.516 1.672 1.00 79.44 321 PHE A CA 1
ATOM 2505 C C . PHE A 1 321 ? -19.430 -21.766 2.469 1.00 79.44 321 PHE A C 1
ATOM 2507 O O . PHE A 1 321 ? -19.121 -21.198 3.515 1.00 79.44 321 PHE A O 1
ATOM 2514 N N . ARG A 1 322 ? -20.690 -21.757 2.011 1.00 80.69 322 ARG A N 1
ATOM 2515 C CA . ARG A 1 322 ? -21.804 -21.137 2.756 1.00 80.69 322 ARG A CA 1
ATOM 2516 C C . ARG A 1 322 ? -22.047 -21.813 4.099 1.00 80.69 322 ARG A C 1
ATOM 2518 O O . ARG A 1 322 ? -22.258 -21.115 5.082 1.00 80.69 322 ARG A O 1
ATOM 2525 N N . GLU A 1 323 ? -21.980 -23.135 4.141 1.00 81.56 323 GLU A N 1
ATOM 2526 C CA . GLU A 1 323 ? -22.148 -23.921 5.359 1.00 81.56 323 GLU A CA 1
ATOM 2527 C C . GLU A 1 323 ? -21.015 -23.656 6.358 1.00 81.56 323 GLU A C 1
ATOM 2529 O O . GLU A 1 323 ? -21.269 -23.377 7.528 1.00 81.56 323 GLU A O 1
ATOM 2534 N N . ILE A 1 324 ? -19.762 -23.622 5.894 1.00 77.62 324 ILE A N 1
ATOM 2535 C CA . ILE A 1 324 ? -18.607 -23.283 6.737 1.00 77.62 324 ILE A CA 1
ATOM 2536 C C . ILE A 1 324 ? -18.725 -21.874 7.322 1.00 77.62 324 ILE A C 1
ATOM 2538 O O . ILE A 1 324 ? -18.424 -21.683 8.501 1.00 77.62 324 ILE A O 1
ATOM 2542 N N . MET A 1 325 ? -19.167 -20.906 6.514 1.00 76.25 325 MET A N 1
ATOM 2543 C CA . MET A 1 325 ? -19.335 -19.511 6.929 1.00 76.25 325 MET A CA 1
ATOM 2544 C C . MET A 1 325 ? -20.574 -19.265 7.801 1.00 76.25 325 MET A C 1
ATOM 2546 O O . MET A 1 325 ? -20.621 -18.236 8.472 1.00 76.25 325 MET A O 1
ATOM 2550 N N . SER A 1 326 ? -21.566 -20.160 7.782 1.00 72.12 326 SER A N 1
ATOM 2551 C CA . SER A 1 326 ? -22.761 -20.040 8.623 1.00 72.12 326 SER A CA 1
ATOM 2552 C C . SER A 1 326 ? -22.407 -20.232 10.100 1.00 72.12 326 SER A C 1
ATOM 2554 O O . SER A 1 326 ? -21.580 -21.079 10.454 1.00 72.12 326 SER A O 1
ATOM 2556 N N . ASP A 1 327 ? -22.981 -19.406 10.970 1.00 58.81 327 ASP A N 1
ATOM 2557 C CA . ASP A 1 327 ? -22.709 -19.445 12.407 1.00 58.81 327 ASP A CA 1
ATOM 2558 C C . ASP A 1 327 ? -23.079 -20.838 12.972 1.00 58.81 327 ASP A C 1
ATOM 2560 O O . ASP A 1 327 ? -24.126 -21.380 12.610 1.00 58.81 327 ASP A O 1
ATOM 2564 N N . PRO A 1 328 ? -22.251 -21.470 13.826 1.00 56.16 328 PRO A N 1
ATOM 2565 C CA . PRO A 1 328 ? -22.609 -22.722 14.499 1.00 56.16 328 PRO A CA 1
ATOM 2566 C C . PRO A 1 328 ? -23.975 -22.683 15.205 1.00 56.16 328 PRO A C 1
ATOM 2568 O O . PRO A 1 328 ? -24.647 -23.710 15.282 1.00 56.16 328 PRO A O 1
ATOM 2571 N N . SER A 1 329 ? -24.418 -21.508 15.668 1.00 51.84 329 SER A N 1
ATOM 2572 C CA . SER A 1 329 ? -25.751 -21.317 16.257 1.00 51.84 329 SER A CA 1
ATOM 2573 C C . SER A 1 329 ? -26.906 -21.523 15.265 1.00 51.84 329 SER A C 1
ATOM 2575 O O . SER A 1 329 ? -27.973 -21.973 15.672 1.00 51.84 329 SER A O 1
ATOM 2577 N N . GLU A 1 330 ? -26.694 -21.305 13.962 1.00 48.44 330 GLU A N 1
ATOM 2578 C CA . GLU A 1 330 ? -27.690 -21.584 12.914 1.00 48.44 330 GLU A CA 1
ATOM 2579 C C . GLU A 1 330 ? -27.695 -23.053 12.462 1.00 48.44 330 GLU A C 1
ATOM 2581 O O . GLU A 1 330 ? -28.660 -23.504 11.845 1.00 48.44 330 GLU A O 1
ATOM 2586 N N . ARG A 1 331 ? -26.642 -23.823 12.774 1.00 50.78 331 ARG A N 1
ATOM 2587 C CA . ARG A 1 331 ? -26.535 -25.249 12.410 1.00 50.78 331 ARG A CA 1
ATOM 2588 C C . ARG A 1 331 ? -27.344 -26.173 13.321 1.00 50.78 331 ARG A C 1
ATOM 2590 O O . ARG A 1 331 ? -27.659 -27.288 12.917 1.00 50.78 331 ARG A O 1
ATOM 2597 N N . HIS A 1 332 ? -27.698 -25.716 14.523 1.00 45.53 332 HIS A N 1
ATOM 2598 C CA . HIS A 1 332 ? -28.451 -26.497 15.513 1.00 45.53 332 HIS A CA 1
ATOM 2599 C C . HIS A 1 332 ? -29.920 -26.077 15.674 1.00 45.53 332 HIS A C 1
ATOM 2601 O O . HIS A 1 332 ? -30.649 -26.689 16.459 1.00 45.53 332 HIS A O 1
ATOM 2607 N N . GLU A 1 333 ? -30.407 -25.093 14.911 1.00 44.41 333 GLU A N 1
ATOM 2608 C CA . GLU A 1 333 ? -31.848 -24.869 14.784 1.00 44.41 333 GLU A CA 1
ATOM 2609 C C . GLU A 1 333 ? -32.444 -25.971 13.896 1.00 44.41 333 GLU A C 1
ATOM 2611 O O . GLU A 1 333 ? -32.519 -25.852 12.674 1.00 44.41 333 GLU A O 1
ATOM 2616 N N . GLY A 1 334 ? -32.858 -27.080 14.519 1.00 47.81 334 GLY A N 1
ATOM 2617 C CA . GLY A 1 334 ? -33.650 -28.109 13.846 1.00 47.81 334 GLY A CA 1
ATOM 2618 C C . GLY A 1 334 ? -34.878 -27.495 13.148 1.00 47.81 334 GLY A C 1
ATOM 2619 O O . GLY A 1 334 ? -35.361 -26.443 13.581 1.00 47.81 334 GLY A O 1
ATOM 2620 N N . PRO A 1 335 ? -35.416 -28.136 12.092 1.00 53.59 335 PRO A N 1
ATOM 2621 C CA . PRO A 1 335 ? -36.449 -27.562 11.218 1.00 53.59 335 PRO A CA 1
ATOM 2622 C C . PRO A 1 335 ? -37.662 -26.985 11.970 1.00 53.59 335 PRO A C 1
ATOM 2624 O O . PRO A 1 335 ? -38.234 -25.989 11.535 1.00 53.59 335 PRO A O 1
ATOM 2627 N N . ALA A 1 336 ? -37.984 -27.531 13.147 1.00 51.06 336 ALA A N 1
ATOM 2628 C CA . ALA A 1 336 ? -39.047 -27.043 14.022 1.00 51.06 336 ALA A CA 1
ATOM 2629 C C . ALA A 1 336 ? -38.799 -25.635 14.612 1.00 51.06 336 ALA A C 1
ATOM 2631 O O . ALA A 1 336 ? -39.734 -24.849 14.709 1.00 51.06 336 ALA A O 1
ATOM 2632 N N . ARG A 1 337 ? -37.559 -25.262 14.974 1.00 50.81 337 ARG A N 1
ATOM 2633 C CA . ARG A 1 337 ? -37.258 -23.920 15.528 1.00 50.81 337 ARG A CA 1
ATOM 2634 C C . ARG A 1 337 ? -37.170 -22.840 14.451 1.00 50.81 337 ARG A C 1
ATOM 2636 O O . ARG A 1 337 ? -37.497 -21.685 14.715 1.00 50.81 337 ARG A O 1
ATOM 2643 N N . ARG A 1 338 ? -36.803 -23.228 13.226 1.00 49.88 338 ARG A N 1
ATOM 2644 C CA . ARG A 1 338 ? -36.783 -22.340 12.053 1.00 49.88 338 ARG A CA 1
ATOM 2645 C C . ARG A 1 338 ? -38.186 -21.900 11.624 1.00 49.88 338 ARG A C 1
ATOM 2647 O O . ARG A 1 338 ? -38.348 -20.766 11.187 1.00 49.88 338 ARG A O 1
ATOM 2654 N N . ALA A 1 339 ? -39.187 -22.773 11.774 1.00 52.03 339 ALA A N 1
ATOM 2655 C CA . ALA A 1 339 ? -40.587 -22.453 11.489 1.00 52.03 339 ALA A CA 1
ATOM 2656 C C . ALA A 1 339 ? -41.148 -21.416 12.480 1.00 52.03 339 ALA A C 1
ATOM 2658 O O . ALA A 1 339 ? -41.643 -20.374 12.060 1.00 52.03 339 ALA A O 1
ATOM 2659 N N . VAL A 1 340 ? -40.939 -21.632 13.784 1.00 54.16 340 VAL A N 1
ATOM 2660 C CA . VAL A 1 340 ? -41.428 -20.738 14.854 1.00 54.16 340 VAL A CA 1
ATOM 2661 C C . VAL A 1 340 ? -40.802 -19.338 14.778 1.00 54.16 340 VAL A C 1
ATOM 2663 O O . VAL A 1 340 ? -41.462 -18.332 15.028 1.00 54.16 340 VAL A O 1
ATOM 2666 N N . ARG A 1 341 ? -39.524 -19.236 14.389 1.00 53.56 341 ARG A N 1
ATOM 2667 C CA . ARG A 1 341 ? -38.848 -17.940 14.212 1.00 53.56 341 ARG A CA 1
ATOM 2668 C C . ARG A 1 341 ? -39.374 -17.146 13.011 1.00 53.56 341 ARG A C 1
ATOM 2670 O O . ARG A 1 341 ? -39.382 -15.920 13.069 1.00 53.56 341 ARG A O 1
ATOM 2677 N N . ASN A 1 342 ? -39.799 -17.821 11.943 1.00 52.12 342 ASN A N 1
ATOM 2678 C CA . ASN A 1 342 ? -40.366 -17.165 10.764 1.00 52.12 342 ASN A CA 1
ATOM 2679 C C . ASN A 1 342 ? -41.827 -16.738 10.978 1.00 52.12 342 ASN A C 1
ATOM 2681 O O . ASN A 1 342 ? -42.224 -15.710 10.440 1.00 52.12 342 ASN A O 1
ATOM 2685 N N . GLU A 1 343 ? -42.599 -17.469 11.787 1.00 51.16 343 GLU A N 1
ATOM 2686 C CA . GLU A 1 343 ? -43.961 -17.066 12.171 1.00 51.16 343 GLU A CA 1
ATOM 2687 C C . GLU A 1 343 ? -43.957 -15.815 13.062 1.00 51.16 343 GLU A C 1
ATOM 2689 O O . GLU A 1 343 ? -44.699 -14.874 12.795 1.00 51.16 343 GLU A O 1
ATOM 2694 N N . ASN A 1 344 ? -43.040 -15.728 14.031 1.00 48.34 344 ASN A N 1
ATOM 2695 C CA . ASN A 1 344 ? -42.921 -14.559 14.918 1.00 48.34 344 ASN A CA 1
ATOM 2696 C C . ASN A 1 344 ? -42.326 -13.304 14.249 1.00 48.34 344 ASN A C 1
ATOM 2698 O O . ASN A 1 344 ? -42.304 -12.241 14.859 1.00 48.34 344 ASN A O 1
ATOM 2702 N N . ALA A 1 345 ? -41.790 -13.414 13.030 1.00 47.66 345 ALA A N 1
ATOM 2703 C CA . ALA A 1 345 ? -41.274 -12.274 12.265 1.00 47.66 345 ALA A CA 1
ATOM 2704 C C . ALA A 1 345 ? -42.329 -11.653 11.328 1.00 47.66 345 ALA A C 1
ATOM 2706 O O . ALA A 1 345 ? -42.057 -10.631 10.697 1.00 47.66 345 ALA A O 1
ATOM 2707 N N . LEU A 1 346 ? -43.499 -12.291 11.208 1.00 45.44 346 LEU A N 1
ATOM 2708 C CA . LEU A 1 346 ? -44.628 -11.861 10.378 1.00 45.44 346 LEU A CA 1
ATOM 2709 C C . LEU A 1 346 ? -45.840 -11.391 11.206 1.00 45.44 346 LEU A C 1
ATOM 2711 O O . LEU A 1 346 ? -46.833 -10.962 10.618 1.00 45.44 346 LEU A O 1
ATOM 2715 N N . SER A 1 347 ? -45.746 -11.444 12.539 1.00 41.53 347 SER A N 1
ATOM 2716 C CA . SER A 1 347 ? -46.609 -10.735 13.497 1.00 41.53 347 SER A CA 1
ATOM 2717 C C . SER A 1 347 ? -45.954 -9.433 13.932 1.00 41.53 347 SER A C 1
ATOM 2719 O O . SER A 1 347 ? -46.667 -8.413 14.026 1.00 41.53 347 SER A O 1
#

InterPro domains:
  IPR002656 Acyltransferase 3 domain [PF01757] (5-294)

Secondary structure (DSSP, 8-state):
----HHHHHHHHHHHHHHHHHHHHHTS-GGGGSSHHHHHHHHTHHHHHHHHHHHHHTTHHHHHTS-HHHHHHHHIIIIIHHHHHHHHHHHHHHTSS--TT-GGGTSTTSTTHHHHHHHHHHHHHHHTTTS-HHHHHHHHHHHHHH--SS-HHHHHHHHHHHHHHHHHHHHHHTTPPPS--HHHHHHHHHHHHHHHHHHHHS-TTS-TT-TTSHHHHHHHHHHHHHHHHHHHHHHTTSGGGHHHHHHHHTHHHHHTHHHHHHHHHHHHHHHTT--HHHHHHHHHHHHHHHHHHHHHTTTSHHHHTTTS--TTTS-HHHHHHHHHHHS-HHHHS--HHHHHHHHHTT--

Mean predicted aligned error: 7.66 Å